Protein AF-A0A351FFC4-F1 (afdb_monomer_lite)

Foldseek 3Di:
DDDPPPPDDDDDPDDCPVVVVVVVVVVCPVVVVVVVVVVVVVVVVVVVVVVVVVVVVVVVVVVVVPDPQVVQADDDDDDPPQQPVHDDHDGRNDDDDDDDDDDDDDDDDDDDDDPQDQVVAQAHQADQPAFQQPGRGPDRKDWWWWDWLNDIDTDNDSRDGNVVVQCVQQPQDPNAGGDDPPPPNFHWHWDQDRVRNAIDIDRRDPDPPDPPPDDIDIGDPPTPICVCVRRVVVVDDDDDDPPPPPPDD

Radius of gyration: 43.84 Å; chains: 1; bounding box: 76×104×82 Å

pLDDT: mean 81.41, std 14.53, range [32.59, 97.75]

Secondary structure (DSSP, 8-state):
----------S-----HHHHHHHHHHHHHHHHHHHHHHHHHHHHHHHHHHHHHHHHHHHHHHHHHT-HHHHH-------TTTTTT------TTPPPS--------PPPPP----TT--TTSSBSPP-TTSBGGGS-BSSPPPSEEEEETTEEEEE--SSSBHHHHHHHHS-EETTEESB-SS-SS--BEEEEETTTTEEEEE-----SSS-S--PPPB--TT----HHHHTTTTSPPP-----------

Sequence (249 aa):
MGADLQLTGLASGFDWAPVVDQLIELERIPQKRLESEKQDNEEKMSDLTLLKSQLDTLNSAGKALQNDDLFKARKITYDADSLNGLSASAEAGALTGEFIVSVFSKGTRTEMSSKNRVPDGLGAGLSTSSALKDLPLQTPITKGTYTIAGKTLSIDSLDITLAEVMVSINAVVSGVAGVNPEGDGSGITFELSADNNRIIVDGGEQSSSSALTNVPILGSPTDTSNFLQSLKLLNRQTATRHANLESGS

Structure (mmCIF, N/CA/C/O backbone):
data_AF-A0A351FFC4-F1
#
_entry.id   AF-A0A351FFC4-F1
#
loop_
_atom_site.group_PDB
_atom_site.id
_atom_site.type_symbol
_atom_site.label_atom_id
_atom_site.label_alt_id
_atom_site.label_comp_id
_atom_site.label_asym_id
_atom_site.label_entity_id
_atom_site.label_seq_id
_atom_site.pdbx_PDB_ins_code
_atom_site.Cartn_x
_atom_site.Cartn_y
_atom_site.Cartn_z
_atom_site.occupancy
_atom_site.B_iso_or_equiv
_atom_site.auth_seq_id
_atom_site.auth_comp_id
_atom_site.auth_asym_id
_atom_site.auth_atom_id
_atom_site.pdbx_PDB_model_num
ATOM 1 N N . MET A 1 1 ? -32.326 56.569 17.407 1.00 44.59 1 MET A N 1
ATOM 2 C CA . MET A 1 1 ? -32.312 57.967 16.929 1.00 44.59 1 MET A CA 1
ATOM 3 C C . MET A 1 1 ? -33.737 58.491 16.982 1.00 44.59 1 MET A C 1
ATOM 5 O O . MET A 1 1 ? -34.569 57.880 16.331 1.00 44.59 1 MET A O 1
ATOM 9 N N . GLY A 1 2 ? -33.972 59.570 17.744 1.00 48.72 2 GLY A N 1
ATOM 10 C CA . GLY A 1 2 ? -35.216 60.363 17.793 1.00 48.72 2 GLY A CA 1
ATOM 11 C C . GLY A 1 2 ? -36.388 59.668 18.504 1.00 48.72 2 GLY A C 1
ATOM 12 O O . GLY A 1 2 ? -36.714 58.546 18.164 1.00 48.72 2 GLY A O 1
ATOM 13 N N . ALA A 1 3 ? -37.062 60.234 19.501 1.00 43.88 3 ALA A N 1
ATOM 14 C CA . ALA A 1 3 ? -37.290 61.644 19.767 1.00 43.88 3 ALA A CA 1
ATOM 15 C C . ALA A 1 3 ? -37.076 61.977 21.250 1.00 43.88 3 ALA A C 1
ATOM 17 O O . ALA A 1 3 ? -37.717 61.416 22.135 1.00 43.88 3 ALA A O 1
ATOM 18 N N . ASP A 1 4 ? -36.174 62.925 21.474 1.00 54.75 4 ASP A N 1
ATOM 19 C CA . ASP A 1 4 ? -36.155 63.786 22.645 1.00 54.75 4 ASP A CA 1
ATOM 20 C C . ASP A 1 4 ? -37.427 64.650 22.593 1.00 54.75 4 ASP A C 1
ATOM 22 O O . ASP A 1 4 ? -37.542 65.559 21.772 1.00 54.75 4 ASP A O 1
ATOM 26 N N . LEU A 1 5 ? -38.434 64.291 23.391 1.00 50.69 5 LEU A N 1
ATOM 27 C CA . LEU A 1 5 ? -39.626 65.108 23.631 1.00 50.69 5 LEU A CA 1
ATOM 28 C C . LEU A 1 5 ? -39.483 65.777 25.001 1.00 50.69 5 LEU A C 1
ATOM 30 O O . LEU A 1 5 ? -40.300 65.601 25.901 1.00 50.69 5 LEU A O 1
ATOM 34 N N . GLN A 1 6 ? -38.432 66.584 25.145 1.00 54.19 6 GLN A N 1
ATOM 35 C CA . GLN A 1 6 ? -38.420 67.697 26.086 1.00 54.19 6 GLN A CA 1
ATOM 36 C C . GLN A 1 6 ? -39.363 68.794 25.566 1.00 54.19 6 GLN A C 1
ATOM 38 O O . GLN A 1 6 ? -38.934 69.771 24.955 1.00 54.19 6 GLN A O 1
ATOM 43 N N . LEU A 1 7 ? -40.668 68.647 25.815 1.00 55.62 7 LEU A N 1
ATOM 44 C CA . LEU A 1 7 ? -41.593 69.780 25.811 1.00 55.62 7 LEU A CA 1
ATOM 45 C C . LEU A 1 7 ? -41.875 70.168 27.265 1.00 55.62 7 LEU A C 1
ATOM 47 O O . LEU A 1 7 ? -42.737 69.623 27.946 1.00 55.62 7 LEU A O 1
ATOM 51 N N . THR A 1 8 ? -41.049 71.092 27.730 1.00 58.09 8 THR A N 1
ATOM 52 C CA . THR A 1 8 ? -41.151 71.806 29.000 1.00 58.09 8 THR A CA 1
ATOM 53 C C . THR A 1 8 ? -42.441 72.634 29.084 1.00 58.09 8 THR A C 1
ATOM 55 O O . THR A 1 8 ? -42.792 73.328 28.129 1.00 58.09 8 THR A O 1
ATOM 58 N N . GLY A 1 9 ? -43.098 72.622 30.253 1.00 48.69 9 GLY A N 1
ATOM 59 C CA . GLY A 1 9 ? -43.894 73.761 30.716 1.00 48.69 9 GLY A CA 1
ATOM 60 C C . GLY A 1 9 ? -45.349 73.516 31.114 1.00 48.69 9 GLY A C 1
ATOM 61 O O . GLY A 1 9 ? -46.020 72.672 30.547 1.00 48.69 9 GLY A O 1
ATOM 62 N N . LEU A 1 10 ? -45.979 74.256 32.024 1.00 49.94 10 LEU A N 1
ATOM 63 C CA . LEU A 1 10 ? -45.590 75.341 32.930 1.00 49.94 10 LEU A CA 1
ATOM 64 C C . LEU A 1 10 ? -46.868 75.597 33.767 1.00 49.94 10 LEU A C 1
ATOM 66 O O . LEU A 1 10 ? -47.760 76.278 33.275 1.00 49.94 10 LEU A O 1
ATOM 70 N N . ALA A 1 11 ? -47.014 75.026 34.972 1.00 47.81 11 ALA A N 1
ATOM 71 C CA . ALA A 1 11 ? -48.008 75.498 35.966 1.00 47.81 11 ALA A CA 1
ATOM 72 C C . ALA A 1 11 ? -47.895 74.855 37.361 1.00 47.81 11 ALA A C 1
ATOM 74 O O . ALA A 1 11 ? -48.388 75.428 38.326 1.00 47.81 11 ALA A O 1
ATOM 75 N N . SER A 1 12 ? -47.274 73.685 37.513 1.00 49.38 12 SER A N 1
ATOM 76 C CA . SER A 1 12 ? -47.189 73.011 38.814 1.00 49.38 12 SER A CA 1
ATOM 77 C C . SER A 1 12 ? -45.842 72.313 38.928 1.00 49.38 12 SER A C 1
ATOM 79 O O . SER A 1 12 ? -45.471 71.580 38.015 1.00 49.38 12 SER A O 1
ATOM 81 N N . GLY A 1 13 ? -45.091 72.569 40.001 1.00 56.84 13 GLY A N 1
ATOM 82 C CA . GLY A 1 13 ? -43.775 71.978 40.287 1.00 56.84 13 GLY A CA 1
ATOM 83 C C . GLY A 1 13 ? -43.849 70.495 40.654 1.00 56.84 13 GLY A C 1
ATOM 84 O O . GLY A 1 13 ? -43.317 70.088 41.681 1.00 56.84 13 GLY A O 1
ATOM 85 N N . PHE A 1 14 ? -44.562 69.710 39.851 1.00 62.41 14 PHE A N 1
ATOM 86 C CA . PHE A 1 14 ? -44.756 68.286 40.042 1.00 62.41 14 PHE A CA 1
ATOM 87 C C . PHE A 1 14 ? -43.863 67.535 39.055 1.00 62.41 14 PHE A C 1
ATOM 89 O O . PHE A 1 14 ? -44.041 67.627 37.840 1.00 62.41 14 PHE A O 1
ATOM 96 N N . ASP A 1 15 ? -42.869 66.840 39.597 1.00 70.25 15 ASP A N 1
ATOM 97 C CA . ASP A 1 15 ? -41.974 65.973 38.845 1.00 70.25 15 ASP A CA 1
ATOM 98 C C . ASP A 1 15 ? -42.738 64.705 38.434 1.00 70.25 15 ASP A C 1
ATOM 100 O O . ASP A 1 15 ? -43.130 63.899 39.279 1.00 70.25 15 ASP A O 1
ATOM 104 N N . TRP A 1 16 ? -43.020 64.562 37.138 1.00 71.12 16 TRP A N 1
ATOM 105 C CA . TRP A 1 16 ? -43.768 63.425 36.592 1.00 71.12 16 TRP A CA 1
ATOM 106 C C . TRP A 1 16 ? -42.876 62.224 36.270 1.00 71.12 16 TRP A C 1
ATOM 108 O O . TRP A 1 16 ? -43.414 61.133 36.078 1.00 71.12 16 TRP A O 1
ATOM 118 N N . ALA A 1 17 ? -41.546 62.385 36.238 1.00 74.94 17 ALA A N 1
ATOM 119 C CA . ALA A 1 17 ? -40.633 61.273 35.968 1.00 74.94 17 ALA A CA 1
ATOM 120 C C . ALA A 1 17 ? -40.806 60.120 36.982 1.00 74.94 17 ALA A C 1
ATOM 122 O O . ALA A 1 17 ? -41.032 58.996 36.537 1.00 74.94 17 ALA A O 1
ATOM 123 N N . PRO A 1 18 ? -40.895 60.369 38.307 1.00 77.88 18 PRO A N 1
ATOM 124 C CA . PRO A 1 18 ? -41.167 59.321 39.292 1.00 77.88 18 PRO A CA 1
ATOM 125 C C . PRO A 1 18 ? -42.498 58.585 39.083 1.00 77.88 18 PRO A C 1
ATOM 127 O O . PRO A 1 18 ? -42.601 57.398 39.378 1.00 77.88 18 PRO A O 1
ATOM 130 N N . VAL A 1 19 ? -43.535 59.271 38.590 1.00 75.69 19 VAL A N 1
ATOM 131 C CA . VAL A 1 19 ? -44.863 58.670 38.363 1.00 75.69 19 VAL A CA 1
ATOM 132 C C . VAL A 1 19 ? -44.869 57.815 37.096 1.00 75.69 19 VAL A C 1
ATOM 134 O O . VAL A 1 19 ? -45.453 56.732 37.080 1.00 75.69 19 VAL A O 1
ATOM 137 N N . VAL A 1 20 ? -44.198 58.279 36.040 1.00 80.56 20 VAL A N 1
ATOM 138 C CA . VAL A 1 20 ? -44.018 57.510 34.803 1.00 80.56 20 VAL A CA 1
ATOM 139 C C . VAL A 1 20 ? -43.157 56.275 35.065 1.00 80.56 20 VAL A C 1
ATOM 141 O O . VAL A 1 20 ? -43.521 55.187 34.624 1.00 80.56 20 VAL A O 1
ATOM 144 N N . ASP A 1 21 ? -42.090 56.405 35.853 1.00 81.19 21 ASP A N 1
ATOM 145 C CA . ASP A 1 21 ? -41.246 55.278 36.252 1.00 81.19 21 ASP A CA 1
ATOM 146 C C . ASP A 1 21 ? -42.041 54.230 37.047 1.00 81.19 21 ASP A C 1
ATOM 148 O O . ASP A 1 21 ? -41.937 53.035 36.766 1.00 81.19 21 ASP A O 1
ATOM 152 N N . GLN A 1 22 ? -42.912 54.658 37.969 1.00 79.12 22 GLN A N 1
ATOM 153 C CA . GLN A 1 22 ? -43.807 53.759 38.710 1.00 79.12 22 GLN A CA 1
ATOM 154 C C . GLN A 1 22 ? -44.821 53.036 37.804 1.00 79.12 22 GLN A C 1
ATOM 156 O O . GLN A 1 22 ? -45.108 51.859 38.025 1.00 79.12 22 GLN A O 1
ATOM 161 N N . LEU A 1 23 ? -45.357 53.704 36.776 1.00 80.88 23 LEU A N 1
ATOM 162 C CA . LEU A 1 23 ? -46.275 53.097 35.801 1.00 80.88 23 LEU A CA 1
ATOM 163 C C . LEU A 1 23 ? -45.565 52.091 34.888 1.00 80.88 23 LEU A C 1
ATOM 165 O O . LEU A 1 23 ? -46.081 50.994 34.677 1.00 80.88 23 LEU A O 1
ATOM 169 N N . ILE A 1 24 ? -44.368 52.430 34.400 1.00 81.19 24 ILE A N 1
ATOM 170 C CA . ILE A 1 24 ? -43.523 51.513 33.621 1.00 81.19 24 ILE A CA 1
ATOM 171 C C . ILE A 1 24 ? -43.140 50.301 34.478 1.00 81.19 24 ILE A C 1
ATOM 173 O O . ILE A 1 24 ? -43.136 49.170 33.994 1.00 81.19 24 ILE A O 1
ATOM 177 N N . GLU A 1 25 ? -42.841 50.501 35.761 1.00 82.12 25 GLU A N 1
ATOM 178 C CA . GLU A 1 25 ? -42.541 49.404 36.676 1.00 82.12 25 GLU A CA 1
ATOM 179 C C . GLU A 1 25 ? -43.757 48.500 36.930 1.00 82.12 25 GLU A C 1
ATOM 181 O O . GLU A 1 25 ? -43.611 47.275 36.945 1.00 82.12 25 GLU A O 1
ATOM 186 N N . LEU A 1 26 ? -44.960 49.072 37.042 1.00 81.69 26 LEU A N 1
ATOM 187 C CA . LEU A 1 26 ? -46.209 48.316 37.156 1.00 81.69 26 LEU A CA 1
ATOM 188 C C . LEU A 1 26 ? -46.492 47.491 35.888 1.00 81.69 26 LEU A C 1
ATOM 190 O O . LEU A 1 26 ? -46.859 46.319 35.978 1.00 81.69 26 LEU A O 1
ATOM 194 N N . GLU A 1 27 ? -46.266 48.068 34.706 1.00 82.38 27 GLU A N 1
ATOM 195 C CA . GLU A 1 27 ? -46.416 47.381 33.416 1.00 82.38 27 GLU A CA 1
ATOM 196 C C . GLU A 1 27 ? -45.370 46.266 33.219 1.00 82.38 27 GLU A C 1
ATOM 198 O O . GLU A 1 27 ? -45.629 45.272 32.537 1.00 82.38 27 GLU A O 1
ATOM 203 N N . ARG A 1 28 ? -44.208 46.364 33.881 1.00 88.19 28 ARG A N 1
ATOM 204 C CA . ARG A 1 28 ? -43.161 45.326 33.882 1.00 88.19 28 ARG A CA 1
ATOM 205 C C . ARG A 1 28 ? -43.427 44.155 34.827 1.00 88.19 28 ARG A C 1
ATOM 207 O O . ARG A 1 28 ? -42.748 43.139 34.705 1.00 88.19 28 ARG A O 1
ATOM 214 N N . ILE A 1 29 ? -44.398 44.226 35.740 1.00 88.44 29 ILE A N 1
ATOM 215 C CA . ILE A 1 29 ? -44.765 43.100 36.625 1.00 88.44 29 ILE A CA 1
ATOM 216 C C . ILE A 1 29 ? -45.034 41.793 35.855 1.00 88.44 29 ILE A C 1
ATOM 218 O O . ILE A 1 29 ? -44.444 40.772 36.216 1.00 88.44 29 ILE A O 1
ATOM 222 N N . PRO A 1 30 ? -45.877 41.761 34.801 1.00 88.31 30 PRO A N 1
ATOM 223 C CA . PRO A 1 30 ? -46.084 40.543 34.020 1.00 88.31 30 PRO A CA 1
ATOM 224 C C . PRO A 1 30 ? -44.805 40.046 33.338 1.00 88.31 30 PRO A C 1
ATOM 226 O O . PRO A 1 30 ? -44.614 38.836 33.258 1.00 88.31 30 PRO A O 1
ATOM 229 N N . GLN A 1 31 ? -43.917 40.945 32.897 1.00 89.50 31 GLN A N 1
ATOM 230 C CA . GLN A 1 31 ? -42.623 40.567 32.318 1.00 89.50 31 GLN A CA 1
ATOM 231 C C . GLN A 1 31 ? -41.723 39.907 33.368 1.00 89.50 31 GLN A C 1
ATOM 233 O O . GLN A 1 31 ? -41.266 38.792 33.143 1.00 89.50 31 GLN A O 1
ATOM 238 N N . LYS A 1 32 ? -41.570 40.521 34.550 1.00 90.06 32 LYS A N 1
ATOM 239 C CA . LYS A 1 32 ? -40.822 39.942 35.682 1.00 90.06 32 LYS A CA 1
ATOM 240 C C . LYS A 1 32 ? -41.395 38.579 36.104 1.00 90.06 32 LYS A C 1
ATOM 242 O O . LYS A 1 32 ? -40.641 37.662 36.414 1.00 90.06 32 LYS A O 1
ATOM 247 N N . ARG A 1 33 ? -42.726 38.413 36.079 1.00 93.12 33 ARG A N 1
ATOM 248 C CA . ARG A 1 33 ? -43.379 37.122 36.364 1.00 93.12 33 ARG A CA 1
ATOM 249 C C . ARG A 1 33 ? -43.027 36.060 35.323 1.00 93.12 33 ARG A C 1
ATOM 251 O O . ARG A 1 33 ? -42.685 34.949 35.704 1.00 93.12 33 ARG A O 1
ATOM 258 N N . LEU A 1 34 ? -43.084 36.398 34.034 1.00 94.44 34 LEU A N 1
ATOM 259 C CA . LEU A 1 34 ? -42.701 35.482 32.955 1.00 94.44 34 LEU A CA 1
ATOM 260 C C . LEU A 1 34 ? -41.204 35.138 32.989 1.00 94.44 34 LEU A C 1
ATOM 262 O O . LEU A 1 34 ? -40.847 34.002 32.701 1.00 94.44 34 LEU A O 1
ATOM 266 N N . GLU A 1 35 ? -40.334 36.081 33.362 1.00 92.81 35 GLU A N 1
ATOM 267 C CA . GLU A 1 35 ? -38.900 35.826 33.570 1.00 92.81 35 GLU A CA 1
ATOM 268 C C . GLU A 1 35 ? -38.661 34.845 34.725 1.00 92.81 35 GLU A C 1
ATOM 270 O O . GLU A 1 35 ? -37.895 33.897 34.561 1.00 92.81 35 GLU A O 1
ATOM 275 N N . SER A 1 36 ? -39.372 35.006 35.847 1.00 93.62 36 SER A N 1
ATOM 276 C CA . SER A 1 36 ? -39.325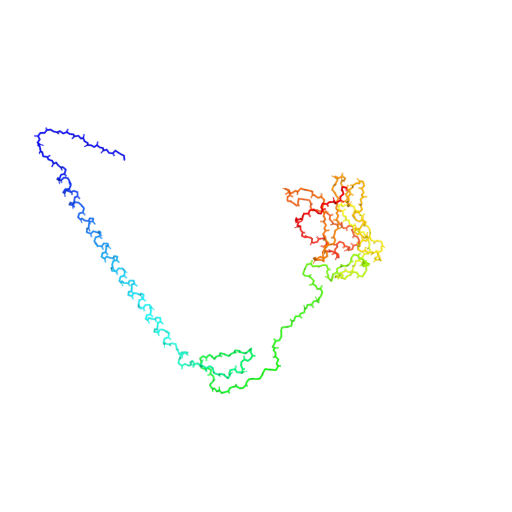 34.055 36.966 1.00 93.62 36 SER A CA 1
ATOM 277 C C . SER A 1 36 ? -39.864 32.678 36.569 1.00 93.62 36 SER A C 1
ATOM 279 O O . SER A 1 36 ? -39.218 31.672 36.833 1.00 93.62 36 SER A O 1
ATOM 281 N N . GLU A 1 37 ? -41.012 32.611 35.882 1.00 94.56 37 GLU A N 1
ATOM 282 C CA . GLU A 1 37 ? -41.578 31.342 35.397 1.00 94.56 37 GLU A CA 1
ATOM 283 C C . GLU A 1 37 ? -40.640 30.653 34.394 1.00 94.56 37 GLU A C 1
ATOM 285 O O . GLU A 1 37 ? -40.532 29.426 34.375 1.00 94.56 37 GLU A O 1
ATOM 290 N N . LYS A 1 38 ? -39.943 31.427 33.554 1.00 95.06 38 LYS A N 1
ATOM 291 C CA . LYS A 1 38 ? -38.922 30.907 32.644 1.00 95.06 38 LYS A CA 1
ATOM 292 C C . LYS A 1 38 ? -37.756 30.307 33.425 1.00 95.06 38 LYS A C 1
ATOM 294 O O . LYS A 1 38 ? -37.387 29.175 33.125 1.00 95.06 38 LYS A O 1
ATOM 299 N N . GLN A 1 39 ? -37.220 31.021 34.414 1.00 95.94 39 GLN A N 1
ATOM 300 C CA . GLN A 1 39 ? -36.128 30.522 35.249 1.00 95.94 39 GLN A CA 1
ATOM 301 C C . GLN A 1 39 ? -36.526 29.221 35.965 1.00 95.94 39 GLN A C 1
ATOM 303 O O . GLN A 1 39 ? -35.815 28.225 35.853 1.00 95.94 39 GLN A O 1
ATOM 308 N N . ASP A 1 40 ? -37.704 29.179 36.594 1.00 96.31 40 ASP A N 1
ATOM 309 C CA . ASP A 1 40 ? -38.210 27.978 37.270 1.00 96.31 40 ASP A CA 1
ATOM 310 C C . ASP A 1 40 ? -38.344 26.785 36.306 1.00 96.31 40 ASP A C 1
ATOM 312 O O . ASP A 1 40 ? -38.110 25.630 36.670 1.00 96.31 40 ASP A O 1
ATOM 316 N N . ASN A 1 41 ? -38.761 27.040 35.062 1.00 95.81 41 ASN A N 1
ATOM 317 C CA . ASN A 1 41 ? -38.876 26.003 34.039 1.00 95.81 41 ASN A CA 1
ATOM 318 C C . ASN A 1 41 ? -37.508 25.546 33.510 1.00 95.81 41 ASN A C 1
ATOM 320 O O . ASN A 1 41 ? -37.351 24.359 33.221 1.00 95.81 41 ASN A O 1
ATOM 324 N N . GLU A 1 42 ? -36.527 26.442 33.394 1.00 95.69 42 GLU A N 1
ATOM 325 C CA . GLU A 1 42 ? -35.145 26.102 33.031 1.00 95.69 42 GLU A CA 1
ATOM 326 C C . GLU A 1 42 ? -34.481 25.244 34.119 1.00 95.69 42 GLU A C 1
ATOM 328 O O . GLU A 1 42 ? -33.860 24.229 33.798 1.00 95.69 42 GLU A O 1
ATOM 333 N N . GLU A 1 43 ? -34.694 25.568 35.397 1.00 96.31 43 GLU A N 1
ATOM 334 C CA . GLU A 1 43 ? -34.233 24.760 36.534 1.00 96.31 43 GLU A CA 1
ATOM 335 C C . GLU A 1 43 ? -34.866 23.360 36.514 1.00 96.31 43 GLU A C 1
ATOM 337 O O . GLU A 1 43 ? -34.154 22.353 36.511 1.00 96.31 43 GLU A O 1
ATOM 342 N N . LYS A 1 44 ? -36.196 23.269 36.356 1.00 96.25 44 LYS A N 1
ATOM 343 C CA . LYS A 1 44 ? -36.895 21.977 36.204 1.00 96.25 44 LYS A CA 1
ATOM 344 C C . LYS A 1 44 ? -36.385 21.175 35.009 1.00 96.25 44 LYS A C 1
ATOM 346 O O . LYS A 1 44 ? -36.264 19.954 35.090 1.00 96.25 44 LYS A O 1
ATOM 351 N N . MET A 1 45 ? -36.109 21.833 33.884 1.00 96.62 45 MET A N 1
ATOM 352 C CA . MET A 1 45 ? -35.578 21.173 32.692 1.00 96.62 45 MET A CA 1
ATOM 353 C C . MET A 1 45 ? -34.177 20.612 32.943 1.00 96.62 45 MET A C 1
ATOM 355 O O . MET A 1 45 ? -33.887 19.490 32.518 1.00 96.62 45 MET A O 1
ATOM 359 N N . SER A 1 46 ? -33.329 21.358 33.652 1.00 96.38 46 SER A N 1
ATOM 360 C CA . SER A 1 46 ? -32.000 20.908 34.070 1.00 96.38 46 SER A CA 1
ATOM 361 C C . SER A 1 46 ? -32.092 19.671 34.969 1.00 96.38 46 SER A C 1
ATOM 363 O O . SER A 1 46 ? -31.470 18.647 34.672 1.00 96.38 46 SER A O 1
ATOM 365 N N . ASP A 1 47 ? -32.945 19.709 35.994 1.00 97.19 47 ASP A N 1
ATOM 366 C CA . ASP A 1 47 ? -33.144 18.591 36.922 1.00 97.19 47 ASP A CA 1
ATOM 367 C C . ASP A 1 47 ? -33.681 17.338 36.216 1.00 97.19 47 ASP A C 1
ATOM 369 O O . ASP A 1 47 ? -33.186 16.227 36.427 1.00 97.19 47 ASP A O 1
ATOM 373 N N . LEU A 1 48 ? -34.655 17.501 35.314 1.00 97.69 48 LEU A N 1
ATOM 374 C CA . LEU A 1 48 ? -35.188 16.397 34.510 1.00 97.69 48 LEU A CA 1
ATOM 375 C C . LEU A 1 48 ? -34.145 15.828 33.542 1.00 97.69 48 LEU A C 1
ATOM 377 O O . LEU A 1 48 ? -34.118 14.618 33.309 1.00 97.69 48 LEU A O 1
ATOM 381 N N . THR A 1 49 ? -33.268 16.671 32.995 1.00 97.00 49 THR A N 1
ATOM 382 C CA . THR A 1 49 ? -32.169 16.230 32.125 1.00 97.00 49 THR A CA 1
ATOM 383 C C . THR A 1 49 ? -31.146 15.413 32.912 1.00 97.00 49 THR A C 1
ATOM 385 O O . THR A 1 49 ? -30.714 14.355 32.445 1.00 97.00 49 THR A O 1
ATOM 388 N N . LEU A 1 50 ? -30.808 15.846 34.129 1.00 97.75 50 LEU A N 1
ATOM 389 C CA . LEU A 1 50 ? -29.938 15.095 35.031 1.00 97.75 50 LEU A CA 1
ATOM 390 C C . LEU A 1 50 ? -30.556 13.740 35.398 1.00 97.75 50 LEU A C 1
ATOM 392 O O . LEU A 1 50 ? -29.894 12.708 35.268 1.00 97.75 50 LEU A O 1
ATOM 396 N N . LEU A 1 51 ? -31.836 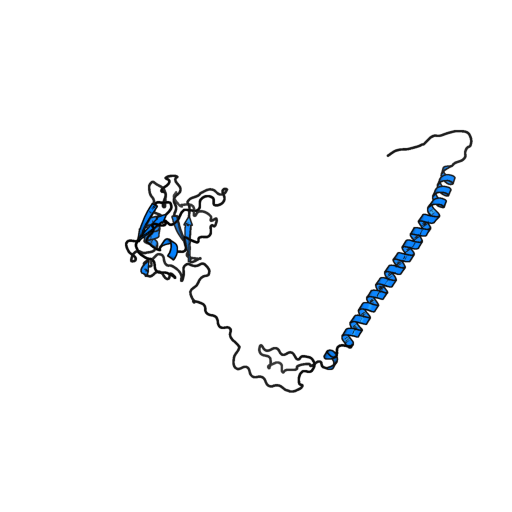13.725 35.782 1.00 97.75 51 LEU A N 1
ATOM 397 C CA . LEU A 1 51 ? -32.561 12.494 36.098 1.00 97.75 51 LEU A CA 1
ATOM 398 C C . LEU A 1 51 ? -32.586 11.534 34.904 1.00 97.75 51 LEU A C 1
ATOM 400 O O . LEU A 1 51 ? -32.329 10.340 35.061 1.00 97.75 51 LEU A O 1
ATOM 404 N N . LYS A 1 52 ? -32.852 12.050 33.699 1.00 97.62 52 LYS A N 1
ATOM 405 C CA . LYS A 1 52 ? -32.823 11.261 32.466 1.00 97.62 52 LYS A CA 1
ATOM 406 C C . LYS A 1 52 ? -31.451 10.623 32.249 1.00 97.62 52 LYS A C 1
ATOM 408 O O . LYS A 1 52 ? -31.384 9.425 32.000 1.00 97.62 52 LYS A O 1
ATOM 413 N N . SER A 1 53 ? -30.370 11.389 32.391 1.00 97.56 53 SER A N 1
ATOM 414 C CA . SER A 1 53 ? -29.005 10.871 32.236 1.00 97.56 53 SER A CA 1
ATOM 415 C C . SER A 1 53 ? -28.677 9.772 33.253 1.00 97.56 53 SER A C 1
ATOM 417 O O . SER A 1 53 ? -28.110 8.736 32.892 1.00 97.56 53 SER A O 1
ATOM 419 N N . GLN A 1 54 ? -29.083 9.948 34.513 1.00 97.75 54 GLN A N 1
ATOM 420 C CA . GLN A 1 54 ? -28.904 8.932 35.550 1.00 97.75 54 GLN A CA 1
ATOM 421 C C . GLN A 1 54 ? -29.712 7.663 35.249 1.00 97.75 54 GLN A C 1
ATOM 423 O O . GLN A 1 54 ? -29.191 6.555 35.389 1.00 97.75 54 GLN A O 1
ATOM 428 N N . LEU A 1 55 ? -30.953 7.803 34.778 1.00 97.75 55 LEU A N 1
ATOM 429 C CA . LEU A 1 55 ? -31.797 6.668 34.412 1.00 97.75 55 LEU A CA 1
ATOM 430 C C . LEU A 1 55 ? -31.267 5.931 33.176 1.00 97.75 55 LEU A C 1
ATOM 432 O O . LEU A 1 55 ? -31.261 4.702 33.155 1.00 97.75 55 LEU A O 1
ATOM 436 N N . ASP A 1 56 ? -30.773 6.660 32.175 1.00 97.69 56 ASP A N 1
ATOM 437 C CA . ASP A 1 56 ? -30.148 6.085 30.982 1.00 97.69 56 ASP A CA 1
ATOM 438 C C . ASP A 1 56 ? -28.862 5.319 31.356 1.00 97.69 56 ASP A C 1
ATOM 440 O O . ASP A 1 56 ? -28.615 4.221 30.843 1.00 97.69 56 ASP A O 1
ATOM 444 N N . THR A 1 57 ? -28.094 5.827 32.328 1.00 97.69 57 THR A N 1
ATOM 445 C CA . THR A 1 57 ? -26.923 5.139 32.900 1.00 97.69 57 THR A CA 1
ATOM 446 C C . THR A 1 57 ? -27.331 3.858 33.630 1.00 97.69 57 THR A C 1
ATOM 448 O O . THR A 1 57 ? -26.766 2.794 33.372 1.00 97.69 57 THR A O 1
ATOM 451 N N . LEU A 1 58 ? -28.346 3.926 34.497 1.00 97.06 58 LEU A N 1
ATOM 452 C CA . LEU A 1 58 ? -28.856 2.769 35.233 1.00 97.06 58 LEU A CA 1
ATOM 453 C C . LEU A 1 58 ? -29.412 1.696 34.291 1.00 97.06 58 LEU A C 1
ATOM 455 O O . LEU A 1 58 ? -29.120 0.515 34.457 1.00 97.06 58 LEU A O 1
ATOM 459 N N . ASN A 1 59 ? -30.178 2.097 33.278 1.00 96.44 59 ASN A N 1
ATOM 460 C CA . ASN A 1 59 ? -30.718 1.196 32.263 1.00 96.44 59 ASN A CA 1
ATOM 461 C C . ASN A 1 59 ? -29.596 0.515 31.467 1.00 96.44 59 ASN A C 1
ATOM 463 O O . ASN A 1 59 ? -29.651 -0.687 31.216 1.00 96.44 59 ASN A O 1
ATOM 467 N N . SER A 1 60 ? -28.553 1.265 31.105 1.00 96.12 60 SER A N 1
ATOM 468 C CA . SER A 1 60 ? -27.386 0.719 30.404 1.00 96.12 60 SER A CA 1
ATOM 469 C C . SER A 1 60 ? -26.634 -0.295 31.267 1.00 96.12 60 SER A C 1
ATOM 471 O O . SER A 1 60 ? -26.315 -1.384 30.790 1.00 96.12 60 SER A O 1
ATOM 473 N N . ALA A 1 61 ? -26.425 0.010 32.552 1.00 96.06 61 ALA A N 1
ATOM 474 C CA . ALA A 1 61 ? -25.844 -0.929 33.508 1.00 96.06 61 ALA A CA 1
ATOM 475 C C . ALA A 1 61 ? -26.724 -2.181 33.675 1.00 96.06 61 ALA A C 1
ATOM 477 O O . ALA A 1 61 ? -26.224 -3.300 33.611 1.00 96.06 61 ALA A O 1
ATOM 478 N N . GLY A 1 62 ? -28.044 -2.011 33.7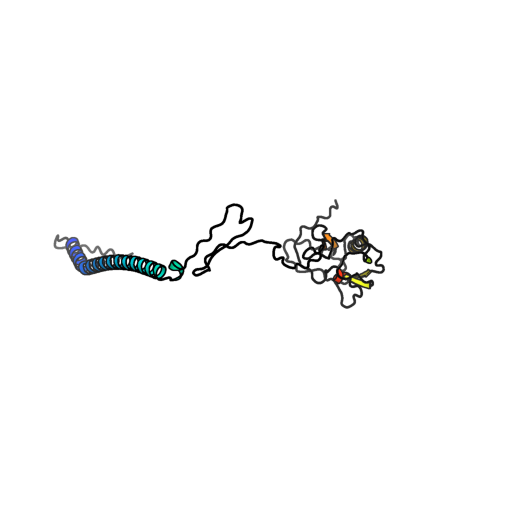99 1.00 95.69 62 GLY A N 1
ATOM 479 C CA . GLY A 1 62 ? -28.999 -3.116 33.888 1.00 95.69 62 GLY A CA 1
ATOM 480 C C . GLY A 1 62 ? -28.938 -4.047 32.677 1.00 95.69 62 GLY A C 1
ATOM 481 O O . GLY A 1 62 ? -28.844 -5.260 32.843 1.00 95.69 62 GLY A O 1
ATOM 482 N N . LYS A 1 63 ? -28.903 -3.494 31.459 1.00 94.06 63 LYS A N 1
ATOM 483 C CA . LYS A 1 63 ? -28.744 -4.277 30.222 1.00 94.06 63 LYS A CA 1
ATOM 484 C C . LYS A 1 63 ? -27.408 -5.015 30.161 1.00 94.06 63 LYS A C 1
ATOM 486 O O . LYS A 1 63 ? -27.374 -6.155 29.712 1.00 94.06 63 LYS A O 1
ATOM 491 N N . ALA A 1 64 ? -26.323 -4.394 30.625 1.00 93.12 64 ALA A N 1
ATOM 492 C CA . ALA A 1 64 ? -25.017 -5.045 30.682 1.00 93.12 64 ALA A CA 1
ATOM 493 C C . ALA A 1 64 ? -25.017 -6.249 31.642 1.00 93.12 64 ALA A C 1
ATOM 495 O O . ALA A 1 64 ? -24.466 -7.293 31.301 1.00 93.12 64 ALA A O 1
ATOM 496 N N . LEU A 1 65 ? -25.679 -6.139 32.802 1.00 93.06 65 LEU A N 1
ATOM 497 C CA . LEU A 1 65 ? -25.824 -7.246 33.759 1.00 93.06 65 LEU A CA 1
ATOM 498 C C . LEU A 1 65 ? -26.775 -8.353 33.278 1.00 93.06 65 LEU A C 1
ATOM 500 O O . LEU A 1 65 ? -26.641 -9.495 33.705 1.00 93.06 65 LEU A O 1
ATOM 504 N N . GLN A 1 66 ? -27.738 -8.031 32.413 1.00 93.31 66 GLN A N 1
ATOM 505 C CA . GLN A 1 66 ? -28.653 -9.012 31.817 1.00 93.31 66 GLN A CA 1
ATOM 506 C C . GLN A 1 66 ? -28.003 -9.859 30.713 1.00 93.31 66 GLN A C 1
ATOM 508 O O . GLN A 1 66 ? -28.631 -10.800 30.231 1.00 93.31 66 GLN A O 1
ATOM 513 N N . ASN A 1 67 ? -26.774 -9.542 30.295 1.00 91.00 67 ASN A N 1
ATOM 514 C CA . ASN A 1 67 ? -26.085 -10.309 29.268 1.00 91.00 67 ASN A CA 1
ATOM 515 C C . ASN A 1 67 ? -25.649 -11.685 29.810 1.00 91.00 67 ASN A C 1
ATOM 517 O O . ASN A 1 67 ? -24.772 -11.770 30.667 1.00 91.00 67 ASN A O 1
ATOM 521 N N . ASP A 1 68 ? -26.231 -12.761 29.276 1.00 90.81 68 ASP A N 1
ATOM 522 C CA . ASP A 1 68 ? -25.917 -14.152 29.638 1.00 90.81 68 ASP A CA 1
ATOM 523 C C . ASP A 1 68 ? -24.438 -14.513 29.393 1.00 90.81 68 ASP A C 1
ATOM 525 O O . ASP A 1 68 ? -23.842 -15.289 30.149 1.00 90.81 68 ASP A O 1
ATOM 529 N N . ASP A 1 69 ? -23.802 -13.870 28.407 1.00 92.00 69 ASP A N 1
ATOM 530 C CA . ASP A 1 69 ? -22.383 -14.058 28.104 1.00 92.00 69 ASP A CA 1
ATOM 531 C C . ASP A 1 69 ? -21.482 -13.673 29.281 1.00 92.00 69 ASP A C 1
ATOM 533 O O . ASP A 1 69 ? -20.412 -14.258 29.453 1.00 92.00 69 ASP A O 1
ATOM 537 N N . LEU A 1 70 ? -21.926 -12.743 30.139 1.00 89.75 70 LEU A N 1
ATOM 538 C CA . LEU A 1 70 ? -21.201 -12.348 31.347 1.00 89.75 70 LEU A CA 1
ATOM 539 C C . LEU A 1 70 ? -21.000 -13.539 32.292 1.00 89.75 70 LEU A C 1
ATOM 541 O O . LEU A 1 70 ? -19.922 -13.713 32.858 1.00 89.75 70 LEU A O 1
ATOM 545 N N . PHE A 1 71 ? -22.022 -14.384 32.438 1.00 89.69 71 PHE A N 1
ATOM 546 C CA . PHE A 1 71 ? -22.005 -15.537 33.344 1.00 89.69 71 PHE A CA 1
ATOM 547 C C . PHE A 1 71 ? -21.361 -16.773 32.714 1.00 89.69 71 PHE A C 1
ATOM 549 O O . PHE A 1 71 ? -20.929 -17.691 33.413 1.00 89.69 71 PHE A O 1
ATOM 556 N N . LYS A 1 72 ? -21.265 -16.791 31.384 1.00 91.25 72 LYS A N 1
ATOM 557 C CA . LYS A 1 72 ? -20.599 -17.844 30.613 1.00 91.25 72 LYS A CA 1
ATOM 558 C C . LYS A 1 72 ? -19.192 -17.457 30.167 1.00 91.25 72 LYS A C 1
ATOM 560 O O . LYS A 1 72 ? -18.544 -18.258 29.491 1.00 91.25 72 LYS A O 1
ATOM 565 N N . ALA A 1 73 ? -18.714 -16.277 30.561 1.00 90.56 73 ALA A N 1
ATOM 566 C CA . ALA A 1 73 ? -17.402 -15.766 30.210 1.00 90.56 73 ALA A CA 1
ATOM 567 C C . ALA A 1 73 ? -16.293 -16.760 30.587 1.00 90.56 73 ALA A C 1
ATOM 569 O O . ALA A 1 73 ? -16.368 -17.500 31.578 1.00 90.56 73 ALA A O 1
ATOM 570 N N . ARG A 1 74 ? -15.250 -16.791 29.758 1.00 91.56 74 ARG A N 1
ATOM 571 C CA . ARG A 1 74 ? -14.105 -17.686 29.908 1.00 91.56 74 ARG A CA 1
ATOM 572 C C . ARG A 1 74 ? -12.826 -16.872 29.900 1.00 91.56 74 ARG A C 1
ATOM 574 O O . ARG A 1 74 ? -12.656 -15.963 29.095 1.00 91.56 74 ARG A O 1
ATOM 581 N N . LYS A 1 75 ? -11.918 -17.218 30.809 1.00 89.81 75 LYS A N 1
ATOM 582 C CA . LYS A 1 75 ? -10.572 -16.656 30.858 1.00 89.81 75 LYS A CA 1
ATOM 583 C C . LYS A 1 75 ? -9.591 -17.732 30.430 1.00 89.81 75 LYS A C 1
ATOM 585 O O . LYS A 1 75 ? -9.642 -18.845 30.944 1.00 89.81 75 LYS A O 1
ATOM 590 N N . ILE A 1 76 ? -8.703 -17.378 29.511 1.00 89.50 76 ILE A N 1
ATOM 591 C CA . ILE A 1 76 ? -7.595 -18.238 29.108 1.00 89.50 76 ILE A CA 1
ATOM 592 C C . ILE A 1 76 ? -6.385 -17.888 29.969 1.00 89.50 76 ILE A C 1
ATOM 594 O O . ILE A 1 76 ? -6.084 -16.714 30.195 1.00 89.50 76 ILE A O 1
ATOM 598 N N . THR A 1 77 ? -5.699 -18.918 30.444 1.00 87.75 77 THR A N 1
ATOM 599 C CA . THR A 1 77 ? -4.392 -18.827 31.091 1.00 87.75 77 THR A CA 1
ATOM 600 C C . THR A 1 77 ? -3.402 -19.670 30.306 1.00 87.75 77 THR A C 1
ATOM 602 O O . THR A 1 77 ? -3.772 -20.694 29.737 1.00 87.75 77 THR A O 1
ATOM 605 N N . TYR A 1 78 ? -2.156 -19.225 30.260 1.00 85.81 78 TYR A N 1
ATOM 606 C CA . TYR A 1 78 ? -1.067 -19.871 29.541 1.00 85.81 78 TYR A CA 1
ATOM 607 C C . TYR A 1 78 ? 0.237 -19.593 30.287 1.00 85.81 78 TYR A C 1
ATOM 609 O O . TYR A 1 78 ? 0.347 -18.577 30.979 1.00 85.81 78 TYR A O 1
ATOM 617 N N . ASP A 1 79 ? 1.227 -20.467 30.128 1.00 82.44 79 ASP A N 1
ATOM 618 C CA . ASP A 1 79 ? 2.564 -20.216 30.660 1.00 82.44 79 ASP A CA 1
ATOM 619 C C . ASP A 1 79 ? 3.272 -19.134 29.840 1.00 82.44 79 ASP A C 1
ATOM 621 O O . ASP A 1 79 ? 3.070 -19.029 28.627 1.00 82.44 79 ASP A O 1
ATOM 625 N N . ALA A 1 80 ? 4.115 -18.333 30.496 1.00 68.25 80 ALA A N 1
ATOM 626 C CA . ALA A 1 80 ? 4.767 -17.167 29.893 1.00 68.25 80 ALA A CA 1
ATOM 627 C C . ALA A 1 80 ? 5.541 -17.496 28.600 1.00 68.25 80 ALA A C 1
ATOM 629 O O . ALA A 1 80 ? 5.562 -16.683 27.677 1.00 68.25 80 ALA A O 1
ATOM 630 N N . ASP A 1 81 ? 6.089 -18.709 28.499 1.00 70.12 81 ASP A N 1
ATOM 631 C CA . ASP A 1 81 ? 6.869 -19.169 27.345 1.00 70.12 81 ASP A CA 1
ATOM 632 C C . ASP A 1 81 ? 6.016 -19.820 26.233 1.00 70.12 81 ASP A C 1
ATOM 634 O O . ASP A 1 81 ? 6.519 -20.109 25.147 1.00 70.12 81 ASP A O 1
ATOM 638 N N . SER A 1 82 ? 4.715 -20.040 26.467 1.00 67.75 82 SER A N 1
ATOM 639 C CA . SER A 1 82 ? 3.845 -20.822 25.569 1.00 67.75 82 SER A CA 1
ATOM 640 C C . SER A 1 82 ? 3.263 -20.029 24.393 1.00 67.75 82 SER A C 1
ATOM 642 O O . SER A 1 82 ? 2.860 -20.620 23.392 1.00 67.75 82 SER A O 1
ATOM 644 N N . LEU A 1 83 ? 3.216 -18.694 24.469 1.00 66.94 83 LEU A N 1
ATOM 645 C CA . LEU A 1 83 ? 2.568 -17.844 23.458 1.00 66.94 83 LEU A CA 1
ATOM 646 C C . LEU A 1 83 ? 3.533 -17.201 22.455 1.00 66.94 83 LEU A C 1
ATOM 648 O O . LEU A 1 83 ? 3.300 -16.078 22.014 1.00 66.94 83 LEU A O 1
ATOM 652 N N . ASN A 1 84 ? 4.604 -17.889 22.059 1.00 70.06 84 ASN A N 1
ATOM 653 C CA . ASN A 1 84 ? 5.608 -17.360 21.128 1.00 70.06 84 ASN A CA 1
ATOM 654 C C . ASN A 1 84 ? 5.009 -16.951 19.754 1.00 70.06 84 ASN A C 1
ATOM 656 O O . ASN A 1 84 ? 4.992 -17.723 18.794 1.00 70.06 84 ASN A O 1
ATOM 660 N N . GLY A 1 85 ? 4.475 -15.728 19.667 1.00 76.00 85 GLY A N 1
ATOM 661 C CA . GLY A 1 85 ? 3.723 -15.214 18.522 1.00 76.00 85 GLY A CA 1
ATOM 662 C C . GLY A 1 85 ? 2.295 -15.759 18.372 1.00 76.00 85 GLY A C 1
ATOM 663 O O . GLY A 1 85 ? 1.759 -15.705 17.263 1.00 76.00 85 GLY A O 1
ATOM 664 N N . LEU A 1 86 ? 1.690 -16.291 19.440 1.00 79.88 86 LEU A N 1
ATOM 665 C CA . LEU A 1 86 ? 0.313 -16.797 19.458 1.00 79.88 86 LEU A CA 1
ATOM 666 C C . LEU A 1 86 ? -0.569 -15.932 20.361 1.00 79.88 86 LEU A C 1
ATOM 668 O O . LEU A 1 86 ? -0.131 -15.464 21.407 1.00 79.88 86 LEU A O 1
ATOM 672 N N . SER A 1 87 ? -1.828 -15.750 19.975 1.00 85.56 87 SER A N 1
ATOM 673 C CA . SER A 1 87 ? -2.868 -15.179 20.828 1.00 85.56 87 SER A CA 1
ATOM 674 C C . SER A 1 87 ? -4.047 -16.140 20.887 1.00 85.56 87 SER A C 1
ATOM 676 O O . SER A 1 87 ? -4.334 -16.854 19.925 1.00 85.56 87 SER A O 1
ATOM 678 N N . ALA A 1 88 ? -4.715 -16.179 22.034 1.00 85.50 88 ALA A N 1
ATOM 679 C CA . ALA A 1 88 ? -5.902 -16.992 22.231 1.00 85.50 88 ALA A CA 1
ATOM 680 C C . ALA A 1 88 ? -6.982 -16.153 22.917 1.00 85.50 88 ALA A C 1
ATOM 682 O O . ALA A 1 88 ? -6.701 -15.401 23.852 1.00 85.50 88 ALA A O 1
ATOM 683 N N . SER A 1 89 ? -8.219 -16.301 22.455 1.00 89.69 89 SER A N 1
ATOM 684 C CA . SER A 1 89 ? -9.417 -15.698 23.039 1.00 89.69 89 SER A CA 1
ATOM 685 C C . SER A 1 89 ? -10.491 -16.769 23.174 1.00 89.69 89 SER A C 1
ATOM 687 O O . SER A 1 89 ? -10.617 -17.623 22.299 1.00 89.69 89 SER A O 1
ATOM 689 N N . ALA A 1 90 ? -11.257 -16.729 24.261 1.00 90.81 90 ALA A N 1
ATOM 690 C CA . ALA A 1 90 ? -12.384 -17.627 24.469 1.00 90.81 90 ALA A CA 1
ATOM 691 C C . ALA A 1 90 ? -13.674 -16.812 24.484 1.00 90.81 90 ALA A C 1
ATOM 693 O O . ALA A 1 90 ? -13.782 -15.827 25.214 1.00 90.81 90 ALA A O 1
ATOM 694 N N . GLU A 1 91 ? -14.643 -17.240 23.683 1.00 92.25 91 GLU A N 1
ATOM 695 C CA . GLU A 1 91 ? -15.997 -16.698 23.723 1.00 92.25 91 GLU A CA 1
ATOM 696 C C . GLU A 1 91 ? -16.779 -17.262 24.916 1.00 92.25 91 GLU A C 1
ATOM 698 O O . GLU A 1 91 ? -16.400 -18.264 25.540 1.00 92.25 91 GLU A O 1
ATOM 703 N N . ALA A 1 92 ? -17.887 -16.601 25.249 1.00 91.62 92 ALA A N 1
ATOM 704 C CA . ALA A 1 92 ? -18.779 -17.065 26.293 1.00 91.62 92 ALA A CA 1
ATOM 705 C C . ALA A 1 92 ? -19.336 -18.453 25.943 1.00 91.62 92 ALA A C 1
ATOM 707 O O . ALA A 1 92 ? -19.802 -18.708 24.837 1.00 91.62 92 ALA A O 1
ATOM 708 N N . GLY A 1 93 ? -19.253 -19.384 26.893 1.00 90.12 93 GLY A N 1
ATOM 709 C CA . GLY A 1 93 ? -19.693 -20.763 26.683 1.00 90.12 93 GLY A CA 1
ATOM 710 C C . GLY A 1 93 ? -18.679 -21.661 25.968 1.00 90.12 93 GLY A C 1
ATOM 711 O O . GLY A 1 93 ? -18.993 -22.827 25.734 1.00 90.12 93 GLY A O 1
ATOM 712 N N . ALA A 1 94 ? -17.461 -21.183 25.684 1.00 90.50 94 ALA A N 1
ATOM 713 C CA . ALA A 1 94 ? -16.389 -22.045 25.193 1.00 90.50 94 ALA A CA 1
ATOM 714 C C . ALA A 1 94 ? -16.092 -23.201 26.172 1.00 90.50 94 ALA A C 1
ATOM 716 O O . ALA A 1 94 ? -16.222 -23.068 27.401 1.00 90.50 94 ALA A O 1
ATOM 717 N N . LEU A 1 95 ? -15.693 -24.343 25.601 1.00 90.19 95 LEU A N 1
ATOM 718 C CA . LEU A 1 95 ? -15.327 -25.556 26.332 1.00 90.19 95 LEU A CA 1
ATOM 719 C C . LEU A 1 95 ? -14.197 -25.267 27.325 1.00 90.19 95 LEU A C 1
ATOM 721 O O . LEU A 1 95 ? -13.172 -24.686 26.975 1.00 90.19 95 LEU A O 1
ATOM 725 N N . THR A 1 96 ? -14.388 -25.697 28.570 1.00 90.25 96 THR A N 1
ATOM 726 C CA . THR A 1 96 ? -13.380 -25.585 29.626 1.00 90.25 96 THR A CA 1
ATOM 727 C C . THR A 1 96 ? -12.479 -26.810 29.616 1.00 90.25 96 THR A C 1
ATOM 729 O O . THR A 1 96 ? -12.975 -27.933 29.703 1.00 90.25 96 THR A O 1
ATOM 732 N N . GLY A 1 97 ? -11.170 -26.597 29.558 1.00 89.56 97 GLY A N 1
ATOM 733 C CA . GLY A 1 97 ? -10.180 -27.665 29.607 1.00 89.56 97 GLY A CA 1
ATOM 734 C C . GLY A 1 97 ? -8.776 -27.148 29.326 1.00 89.56 97 GLY A C 1
ATOM 735 O O . GLY A 1 97 ? -8.589 -25.978 28.990 1.00 89.56 97 GLY A O 1
ATOM 736 N N . GLU A 1 98 ? -7.802 -28.039 29.467 1.00 89.25 98 GLU A N 1
ATOM 737 C CA . GLU A 1 98 ? -6.427 -27.789 29.048 1.00 89.25 98 GLU A CA 1
ATOM 738 C C . GLU A 1 98 ? -6.259 -28.197 27.583 1.00 89.25 98 GLU A C 1
ATOM 740 O O . GLU A 1 98 ? -6.636 -29.300 27.183 1.00 89.25 98 GLU A O 1
ATOM 745 N N . PHE A 1 99 ? -5.697 -27.296 26.778 1.00 87.69 99 PHE A N 1
ATOM 746 C CA . PHE A 1 99 ? -5.476 -27.509 25.352 1.00 87.69 99 PHE A CA 1
ATOM 747 C C . PHE A 1 99 ? -3.991 -27.364 25.034 1.00 87.69 99 PHE A C 1
ATOM 749 O O . PHE A 1 99 ? -3.397 -26.315 25.277 1.00 87.69 99 PHE A O 1
ATOM 756 N N . ILE A 1 100 ? -3.404 -28.410 24.451 1.00 88.00 100 ILE A N 1
ATOM 757 C CA . ILE A 1 100 ? -2.016 -28.403 23.981 1.00 88.00 100 ILE A CA 1
ATOM 758 C C . ILE A 1 100 ? -2.029 -28.132 22.476 1.00 88.00 100 ILE A C 1
ATOM 760 O O . ILE A 1 100 ? -2.578 -28.917 21.703 1.00 88.00 100 ILE A O 1
ATOM 764 N N . VAL A 1 101 ? -1.426 -27.017 22.058 1.00 83.00 101 VAL A N 1
ATOM 765 C CA . VAL A 1 101 ? -1.371 -26.587 20.653 1.00 83.00 101 VAL A CA 1
ATOM 766 C C . VAL A 1 101 ? 0.078 -26.589 20.176 1.00 83.00 101 VAL A C 1
ATOM 768 O O . VAL A 1 101 ? 0.942 -25.970 20.790 1.00 83.00 101 VAL A O 1
ATOM 771 N N . SER A 1 102 ? 0.351 -27.265 19.059 1.00 86.00 102 SER A N 1
ATOM 772 C CA . SER A 1 102 ? 1.672 -27.290 18.416 1.00 86.00 102 SER A CA 1
ATOM 773 C C . SER A 1 102 ? 1.580 -26.738 16.996 1.00 86.00 102 SER A C 1
ATOM 775 O O . SER A 1 102 ? 0.789 -27.216 16.184 1.00 86.00 102 SER A O 1
ATOM 777 N N . VAL A 1 103 ? 2.387 -25.718 16.688 1.00 84.00 103 VAL A N 1
ATOM 778 C CA . VAL A 1 103 ? 2.396 -25.057 15.374 1.00 84.00 103 VAL A CA 1
ATOM 779 C C . VAL A 1 103 ? 3.512 -25.637 14.514 1.00 84.00 103 VAL A C 1
ATOM 781 O O . VAL A 1 103 ? 4.686 -25.435 14.804 1.00 84.00 103 VAL A O 1
ATOM 784 N N . PHE A 1 104 ? 3.147 -26.318 13.428 1.00 85.62 104 PHE A N 1
ATOM 785 C CA . PHE A 1 104 ? 4.114 -26.893 12.483 1.00 85.62 104 PHE A CA 1
ATOM 786 C C . PHE A 1 104 ? 4.502 -25.920 11.364 1.00 85.62 104 PHE A C 1
ATOM 788 O O . PHE A 1 104 ? 5.663 -25.843 10.975 1.00 85.62 104 PHE A O 1
ATOM 795 N N . SER A 1 105 ? 3.537 -25.157 10.845 1.00 86.06 105 SER A N 1
ATOM 796 C CA . SER A 1 105 ? 3.759 -24.186 9.770 1.00 86.06 105 SER A CA 1
ATOM 797 C C . SER A 1 105 ? 2.738 -23.056 9.832 1.00 86.06 105 SER A C 1
ATOM 799 O O . SER A 1 105 ? 1.568 -23.289 10.137 1.00 86.06 105 SER A O 1
ATOM 801 N N . LYS A 1 106 ? 3.158 -21.834 9.490 1.00 87.19 106 LYS A N 1
ATOM 802 C CA . LYS A 1 106 ? 2.246 -20.695 9.317 1.00 87.19 106 LYS A CA 1
ATOM 803 C C . LYS A 1 106 ? 1.530 -20.813 7.970 1.00 87.19 106 LYS A C 1
ATOM 805 O O . LYS A 1 106 ? 2.158 -21.174 6.977 1.00 87.19 106 LYS A O 1
ATOM 810 N N . GLY A 1 107 ? 0.241 -20.476 7.930 1.00 84.50 107 GLY A N 1
ATOM 811 C CA . GLY A 1 107 ? -0.477 -20.319 6.666 1.00 84.50 107 GLY A CA 1
ATOM 812 C C . GLY A 1 107 ? 0.187 -19.219 5.838 1.00 84.50 107 GLY A C 1
ATOM 813 O O . GLY A 1 107 ? 0.309 -18.087 6.304 1.00 84.50 107 GLY A O 1
ATOM 814 N N . THR A 1 108 ? 0.667 -19.556 4.645 1.00 85.94 108 THR A N 1
ATOM 815 C CA . THR A 1 108 ? 1.285 -18.596 3.727 1.00 85.94 108 THR A CA 1
ATOM 816 C C . THR A 1 108 ? 0.274 -18.156 2.675 1.00 85.94 108 THR A C 1
ATOM 818 O O . THR A 1 108 ? -0.586 -18.924 2.244 1.00 85.94 108 THR A O 1
ATOM 821 N N . ARG A 1 109 ? 0.369 -16.896 2.249 1.00 78.69 109 ARG A N 1
ATOM 822 C CA . ARG A 1 109 ? -0.338 -16.409 1.064 1.00 78.69 109 ARG A CA 1
ATOM 823 C C . ARG A 1 109 ? 0.489 -16.769 -0.167 1.00 78.69 109 ARG A C 1
ATOM 825 O O . ARG A 1 109 ? 1.693 -16.525 -0.189 1.00 78.69 109 ARG A O 1
ATOM 832 N N . THR A 1 110 ? -0.147 -17.318 -1.197 1.00 75.88 110 THR A N 1
ATOM 833 C CA . THR A 1 110 ? 0.502 -17.487 -2.499 1.00 75.88 110 THR A CA 1
ATOM 834 C C . THR A 1 110 ? 0.656 -16.122 -3.161 1.00 75.88 110 THR A C 1
ATOM 836 O O . THR A 1 110 ? -0.338 -15.460 -3.460 1.00 75.88 110 THR A O 1
ATOM 839 N N . GLU A 1 111 ? 1.896 -15.710 -3.408 1.00 68.75 111 GLU A N 1
ATOM 840 C CA . GLU A 1 111 ? 2.209 -14.552 -4.240 1.00 68.75 111 GLU A CA 1
ATOM 841 C C . GLU A 1 111 ? 2.902 -15.018 -5.518 1.00 68.75 111 GLU A C 1
ATOM 843 O O . GLU A 1 111 ? 3.916 -15.714 -5.480 1.00 68.75 111 GLU A O 1
ATOM 848 N N . MET A 1 112 ? 2.339 -14.635 -6.663 1.00 61.47 112 MET A N 1
ATOM 849 C CA . MET A 1 112 ? 2.970 -14.798 -7.966 1.00 61.47 112 MET A CA 1
ATOM 850 C C . MET A 1 112 ? 3.481 -13.426 -8.399 1.00 61.47 112 MET A C 1
ATOM 852 O O . MET A 1 112 ? 2.723 -12.610 -8.921 1.00 61.47 112 MET A O 1
ATOM 856 N N . SER A 1 113 ? 4.761 -13.151 -8.155 1.00 61.19 113 SER A N 1
ATOM 857 C CA . SER A 1 113 ? 5.431 -11.960 -8.675 1.00 61.19 113 SER A CA 1
ATOM 858 C C . SER A 1 113 ? 6.536 -12.364 -9.646 1.00 61.19 113 SER A C 1
ATOM 860 O O . SER A 1 113 ? 7.278 -13.323 -9.432 1.00 61.19 113 SER A O 1
ATOM 862 N N . SER A 1 114 ? 6.639 -11.634 -10.757 1.00 63.19 114 SER A N 1
ATOM 863 C CA . SER A 1 114 ? 7.831 -11.702 -11.596 1.00 63.19 114 SER A CA 1
ATOM 864 C C . SER A 1 114 ? 8.905 -10.875 -10.899 1.00 63.19 114 SER A C 1
ATOM 866 O O . SER A 1 114 ? 8.751 -9.661 -10.768 1.00 63.19 114 SER A O 1
ATOM 868 N N . LYS A 1 115 ? 9.965 -11.538 -10.423 1.00 52.81 115 LYS A N 1
ATOM 869 C CA . LYS A 1 115 ? 11.030 -11.001 -9.551 1.00 52.81 115 LYS A CA 1
ATOM 870 C C . LYS A 1 115 ? 11.704 -9.708 -10.053 1.00 52.81 115 LYS A C 1
ATOM 872 O O . LYS A 1 115 ? 12.359 -9.033 -9.270 1.00 52.81 115 LYS A O 1
ATOM 877 N N . ASN A 1 116 ? 11.492 -9.339 -11.318 1.00 54.25 116 ASN A N 1
ATOM 878 C CA . ASN A 1 116 ? 12.113 -8.188 -11.975 1.00 54.25 116 ASN A CA 1
ATOM 879 C C . ASN A 1 116 ? 11.118 -7.106 -12.439 1.00 54.25 116 ASN A C 1
ATOM 881 O O . ASN A 1 116 ? 11.493 -6.245 -13.232 1.00 54.25 116 ASN A O 1
ATOM 885 N N . ARG A 1 117 ? 9.846 -7.135 -12.017 1.00 58.44 117 ARG A N 1
ATOM 886 C CA . ARG A 1 117 ? 8.876 -6.120 -12.456 1.00 58.44 117 ARG A CA 1
ATOM 887 C C . ARG A 1 117 ? 8.918 -4.897 -11.540 1.00 58.44 117 ARG A C 1
ATOM 889 O O . ARG A 1 117 ? 8.334 -4.908 -10.463 1.00 58.44 117 ARG A O 1
ATOM 896 N N . VAL A 1 118 ? 9.563 -3.831 -12.004 1.00 59.34 118 VAL A N 1
ATOM 897 C CA . VAL A 1 118 ? 9.379 -2.485 -11.445 1.00 59.34 118 VAL A CA 1
ATOM 898 C C . VAL A 1 118 ? 7.979 -2.005 -11.858 1.00 59.34 118 VAL A C 1
ATOM 900 O O . VAL A 1 118 ? 7.672 -2.054 -13.058 1.00 59.34 118 VAL A O 1
ATOM 903 N N . PRO A 1 119 ? 7.095 -1.605 -10.922 1.00 60.75 119 PRO A N 1
ATOM 904 C CA . PRO A 1 119 ? 5.824 -0.969 -11.266 1.00 60.75 119 PRO A CA 1
ATOM 905 C C . PRO A 1 119 ? 6.061 0.170 -12.267 1.00 60.75 119 PRO A C 1
ATOM 907 O O . PRO A 1 119 ? 6.996 0.948 -12.103 1.00 60.75 119 PRO A O 1
ATOM 910 N N . ASP A 1 120 ? 5.270 0.200 -13.345 1.00 60.91 120 ASP A N 1
ATOM 911 C CA . ASP A 1 120 ? 5.387 1.136 -14.480 1.00 60.91 120 ASP A CA 1
ATOM 912 C C . ASP A 1 120 ? 6.715 1.123 -15.273 1.00 60.91 120 ASP A C 1
ATOM 914 O O . ASP A 1 120 ? 6.910 1.948 -16.166 1.00 60.91 120 ASP A O 1
ATOM 918 N N . GLY A 1 121 ? 7.621 0.182 -15.000 1.00 65.69 121 GLY A N 1
ATOM 919 C CA . GLY A 1 121 ? 8.847 -0.008 -15.773 1.00 65.69 121 GLY A CA 1
ATOM 920 C C . GLY A 1 121 ? 8.619 -0.721 -17.114 1.00 65.69 121 GLY A C 1
ATOM 921 O O . GLY A 1 121 ? 7.573 -1.341 -17.378 1.00 65.69 121 GLY A O 1
ATOM 922 N N . LEU A 1 122 ? 9.638 -0.671 -17.974 1.00 72.44 122 LEU A N 1
ATOM 923 C CA . LEU A 1 122 ? 9.657 -1.362 -19.272 1.00 72.44 122 LEU A CA 1
ATOM 924 C C . LEU A 1 122 ? 9.999 -2.862 -19.182 1.00 72.44 122 LEU A C 1
ATOM 926 O O . LEU A 1 122 ? 9.885 -3.577 -20.174 1.00 72.44 122 LEU A O 1
ATOM 930 N N . GLY A 1 123 ? 10.334 -3.360 -17.990 1.00 70.19 123 GLY A N 1
ATOM 931 C CA . GLY A 1 123 ? 10.721 -4.750 -17.749 1.00 70.19 123 GLY A CA 1
ATOM 932 C C . GLY A 1 123 ? 11.754 -4.843 -16.630 1.00 70.19 123 GLY A C 1
ATOM 933 O O . GLY A 1 123 ? 11.750 -4.011 -15.719 1.00 70.19 123 GLY A O 1
ATOM 934 N N . ALA A 1 124 ? 12.657 -5.824 -16.725 1.00 69.56 124 ALA A N 1
ATOM 935 C CA . ALA A 1 124 ? 13.906 -5.778 -15.958 1.00 69.56 124 ALA A CA 1
ATOM 936 C C . ALA A 1 124 ? 14.720 -4.535 -16.378 1.00 69.56 124 ALA A C 1
ATOM 938 O O . ALA A 1 124 ? 14.448 -3.973 -17.438 1.00 69.56 124 ALA A O 1
ATOM 939 N N . GLY A 1 125 ? 15.678 -4.078 -15.566 1.00 74.25 125 GLY A N 1
ATOM 940 C CA . GLY A 1 125 ? 16.462 -2.870 -15.872 1.00 74.25 125 GLY A CA 1
ATOM 941 C C . GLY A 1 125 ? 17.023 -2.881 -17.301 1.00 74.25 125 GLY A C 1
ATOM 942 O O . GLY A 1 125 ? 17.724 -3.821 -17.674 1.00 74.25 125 GLY A O 1
ATOM 943 N N . LEU A 1 126 ? 16.681 -1.872 -18.108 1.00 77.88 126 LEU A N 1
ATOM 944 C CA . LEU A 1 126 ? 17.214 -1.708 -19.459 1.00 77.88 126 LEU A CA 1
ATOM 945 C C . LEU A 1 126 ? 18.653 -1.197 -19.375 1.00 77.88 126 LEU A C 1
ATOM 947 O O . LEU A 1 126 ? 18.968 -0.300 -18.596 1.00 77.88 126 LEU A O 1
ATOM 951 N N . SER A 1 127 ? 19.513 -1.739 -20.233 1.00 82.31 127 SER A N 1
ATOM 952 C CA . SER A 1 127 ? 20.854 -1.215 -20.476 1.00 82.31 127 SER A CA 1
ATOM 953 C C . SER A 1 127 ? 20.910 -0.628 -21.878 1.00 82.31 127 SER A C 1
ATOM 955 O O . SER A 1 127 ? 20.506 -1.275 -22.846 1.00 82.31 127 SER A O 1
ATOM 957 N N . THR A 1 128 ? 21.437 0.590 -22.002 1.00 83.69 128 THR A N 1
ATOM 958 C CA . THR A 1 128 ? 21.603 1.260 -23.298 1.00 83.69 128 THR A CA 1
ATOM 959 C C . THR A 1 128 ? 22.635 0.564 -24.185 1.00 83.69 128 THR A C 1
ATOM 961 O O . THR A 1 128 ? 22.585 0.718 -25.400 1.00 83.69 128 THR A O 1
ATOM 964 N N . SER A 1 129 ? 23.527 -0.243 -23.601 1.00 87.12 129 SER A N 1
ATOM 965 C CA . SER A 1 129 ? 24.580 -0.982 -24.308 1.00 87.12 129 SER A CA 1
ATOM 966 C C . SER A 1 129 ? 24.140 -2.353 -24.831 1.00 87.12 129 SER A C 1
ATOM 968 O O . SER A 1 129 ? 24.919 -3.020 -25.503 1.00 87.12 129 SER A O 1
ATOM 970 N N . SER A 1 130 ? 22.928 -2.811 -24.503 1.00 86.75 130 SER A N 1
ATOM 971 C CA . SER A 1 130 ? 22.405 -4.090 -25.002 1.00 86.75 130 SER A CA 1
ATOM 972 C C . SER A 1 130 ? 21.782 -3.920 -26.388 1.00 86.75 130 SER A C 1
ATOM 974 O O . SER A 1 130 ? 21.148 -2.897 -26.662 1.00 86.75 130 SER A O 1
ATOM 976 N N . ALA A 1 131 ? 21.946 -4.927 -27.251 1.00 91.44 131 ALA A N 1
ATOM 977 C CA . ALA A 1 131 ? 21.291 -4.971 -28.556 1.00 91.44 131 ALA A CA 1
ATOM 978 C C . ALA A 1 131 ? 19.762 -5.011 -28.397 1.00 91.44 131 ALA A C 1
ATOM 980 O O . ALA A 1 131 ? 19.252 -5.601 -27.444 1.00 91.44 131 ALA A O 1
ATOM 981 N N . LEU A 1 132 ? 19.020 -4.430 -29.345 1.00 89.62 132 LEU A N 1
ATOM 982 C CA . LEU A 1 132 ? 17.551 -4.359 -29.306 1.00 89.62 132 LEU A CA 1
ATOM 983 C C . LEU A 1 132 ? 16.891 -5.737 -29.147 1.00 89.62 132 LEU A C 1
ATOM 985 O O . LEU A 1 132 ? 15.869 -5.852 -28.472 1.00 89.62 132 LEU A O 1
ATOM 989 N N . LYS A 1 133 ? 17.475 -6.780 -29.752 1.00 89.12 133 LYS A N 1
ATOM 990 C CA . LYS A 1 133 ? 16.997 -8.170 -29.644 1.00 89.12 133 LYS A CA 1
ATOM 991 C C . LYS A 1 133 ? 17.148 -8.778 -28.243 1.00 89.12 133 LYS A C 1
ATOM 993 O O . LYS A 1 133 ? 16.385 -9.675 -27.901 1.00 89.12 133 LYS A O 1
ATOM 998 N N . ASP A 1 134 ? 18.111 -8.293 -27.459 1.00 88.81 134 ASP A N 1
ATOM 999 C CA . ASP A 1 134 ? 18.483 -8.836 -26.147 1.00 88.81 134 ASP A CA 1
ATOM 1000 C C . ASP A 1 134 ? 17.903 -8.001 -24.991 1.00 88.81 134 ASP A C 1
ATOM 1002 O O . ASP A 1 134 ? 18.143 -8.291 -23.816 1.00 88.81 134 ASP A O 1
ATOM 1006 N N . LEU A 1 135 ? 17.126 -6.953 -25.299 1.00 86.31 135 LEU A N 1
ATOM 1007 C CA . LEU A 1 135 ? 16.476 -6.140 -24.278 1.00 86.31 135 LEU A CA 1
ATOM 1008 C C . LEU A 1 135 ? 15.426 -6.964 -23.513 1.00 86.31 135 LEU A C 1
ATOM 1010 O O . LEU A 1 135 ? 14.608 -7.651 -24.131 1.00 86.31 135 LEU A O 1
ATOM 1014 N N . PRO A 1 136 ? 15.368 -6.853 -22.172 1.00 84.31 136 PRO A N 1
ATOM 1015 C CA . PRO A 1 136 ? 14.449 -7.621 -21.333 1.00 84.31 136 PRO A CA 1
ATOM 1016 C C . PRO A 1 136 ? 13.025 -7.029 -21.334 1.00 84.31 136 PRO A C 1
ATOM 1018 O O . PRO A 1 136 ? 12.466 -6.698 -20.285 1.00 84.31 136 PRO A O 1
ATOM 1021 N N . LEU A 1 137 ? 12.446 -6.872 -22.526 1.00 83.12 137 LEU A N 1
ATOM 1022 C CA . LEU A 1 137 ? 11.112 -6.320 -22.757 1.00 83.12 137 LEU A CA 1
ATOM 1023 C C . LEU A 1 137 ? 10.036 -7.411 -22.726 1.00 83.12 137 LEU A C 1
ATOM 1025 O O . LEU A 1 137 ? 10.285 -8.577 -23.024 1.00 83.12 137 LEU A O 1
ATOM 1029 N N . GLN A 1 138 ? 8.798 -7.016 -22.419 1.00 81.31 138 GLN A N 1
ATOM 1030 C CA . GLN A 1 138 ? 7.640 -7.920 -22.473 1.00 81.31 138 GLN A CA 1
ATOM 1031 C C . GLN A 1 138 ? 7.331 -8.390 -23.904 1.00 81.31 138 GLN A C 1
ATOM 1033 O O . GLN A 1 138 ? 6.798 -9.480 -24.105 1.00 81.31 138 GLN A O 1
ATOM 1038 N N . THR A 1 139 ? 7.625 -7.555 -24.897 1.00 85.62 139 THR A N 1
ATOM 1039 C CA . THR A 1 139 ? 7.421 -7.855 -26.313 1.00 85.62 139 THR A CA 1
ATOM 1040 C C . THR A 1 139 ? 8.709 -7.509 -27.055 1.00 85.62 139 THR A C 1
ATOM 1042 O O . THR A 1 139 ? 9.183 -6.380 -26.915 1.00 85.62 139 THR A O 1
ATOM 1045 N N . PRO A 1 140 ? 9.305 -8.457 -27.800 1.00 89.12 140 PRO A N 1
ATOM 1046 C CA . PRO A 1 140 ? 10.537 -8.200 -28.532 1.00 89.12 140 PRO A CA 1
ATOM 1047 C C . PRO A 1 140 ? 10.304 -7.163 -29.634 1.00 89.12 140 PRO A C 1
ATOM 1049 O O . PRO A 1 140 ? 9.220 -7.091 -30.221 1.00 89.12 140 PRO A O 1
ATOM 1052 N N . ILE A 1 141 ? 11.329 -6.359 -29.914 1.00 92.12 141 ILE A N 1
ATOM 1053 C CA . ILE A 1 141 ? 11.274 -5.323 -30.948 1.00 92.12 141 ILE A CA 1
ATOM 1054 C C . ILE A 1 141 ? 11.354 -5.972 -32.335 1.00 92.12 141 ILE A C 1
ATOM 1056 O O . ILE A 1 141 ? 12.178 -6.855 -32.574 1.00 92.12 141 ILE A O 1
ATOM 1060 N N . THR A 1 142 ? 10.506 -5.526 -33.259 1.00 94.31 142 THR A N 1
ATOM 1061 C CA . THR A 1 142 ? 10.500 -5.935 -34.664 1.00 94.31 142 THR A CA 1
ATOM 1062 C C . THR A 1 142 ? 11.169 -4.884 -35.540 1.00 94.31 142 THR A C 1
ATOM 1064 O O . THR A 1 142 ? 11.102 -3.680 -35.278 1.00 94.31 142 THR A O 1
ATOM 1067 N N . LYS A 1 143 ? 11.803 -5.352 -36.616 1.00 95.44 143 LYS A N 1
ATOM 1068 C CA . LYS A 1 143 ? 12.308 -4.485 -37.685 1.00 95.44 143 LYS A CA 1
ATOM 1069 C C . LYS A 1 143 ? 11.156 -3.778 -38.392 1.00 95.44 143 LYS A C 1
ATOM 1071 O O . LYS A 1 143 ? 10.030 -4.274 -38.386 1.00 95.44 143 LYS A O 1
ATOM 1076 N N . GLY A 1 144 ? 11.465 -2.662 -39.036 1.00 94.50 144 GLY A N 1
ATOM 1077 C CA . GLY A 1 144 ? 10.503 -1.870 -39.793 1.00 94.50 144 GLY A CA 1
ATOM 1078 C C . GLY A 1 144 ? 10.600 -0.392 -39.451 1.00 94.50 144 GLY A C 1
ATOM 1079 O O . GLY A 1 144 ? 11.537 0.053 -38.792 1.00 94.50 144 GLY A O 1
ATOM 1080 N N . THR A 1 145 ? 9.600 0.362 -39.876 1.00 95.19 145 THR A N 1
ATOM 1081 C CA . THR A 1 145 ? 9.551 1.813 -39.715 1.00 95.19 145 THR A CA 1
ATOM 1082 C C . THR A 1 145 ? 8.701 2.233 -38.525 1.00 95.19 145 THR A C 1
ATOM 1084 O O . THR A 1 145 ? 7.720 1.565 -38.192 1.00 95.19 145 THR A O 1
ATOM 1087 N N . TYR A 1 146 ? 9.069 3.350 -37.907 1.00 94.19 146 TYR A N 1
ATOM 1088 C CA . TYR A 1 146 ? 8.303 4.036 -36.872 1.00 94.19 146 TYR A CA 1
ATOM 1089 C C . TYR A 1 146 ? 8.334 5.546 -37.122 1.00 94.19 146 TYR A C 1
ATOM 1091 O O . TYR A 1 146 ? 9.290 6.060 -37.702 1.00 94.19 146 TYR A O 1
ATOM 1099 N N . THR A 1 147 ? 7.302 6.266 -36.690 1.00 93.69 147 THR A N 1
ATOM 1100 C CA . THR A 1 147 ? 7.153 7.693 -37.007 1.00 93.69 147 THR A CA 1
ATOM 1101 C C . THR A 1 147 ? 7.205 8.571 -35.752 1.00 93.69 147 THR A C 1
ATOM 1103 O O . THR A 1 147 ? 6.574 8.261 -34.741 1.00 93.69 147 THR A O 1
ATOM 1106 N N . ILE A 1 148 ? 7.935 9.690 -35.816 1.00 91.06 148 ILE A N 1
ATOM 1107 C CA . ILE A 1 148 ? 8.006 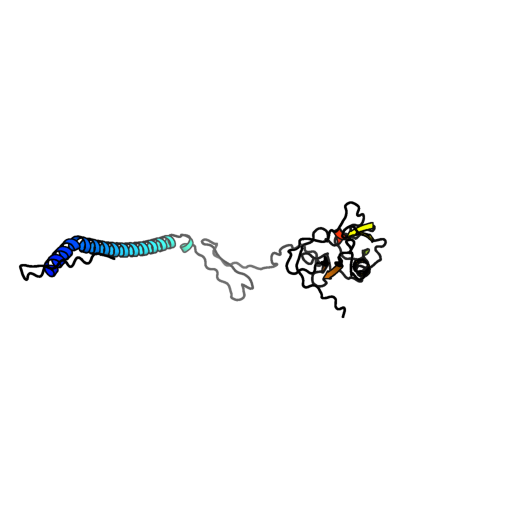10.727 -34.770 1.00 91.06 148 ILE A CA 1
ATOM 1108 C C . ILE A 1 148 ? 7.693 12.075 -35.423 1.00 91.06 148 ILE A C 1
ATOM 1110 O O . ILE A 1 148 ? 8.391 12.480 -36.348 1.00 91.06 148 ILE A O 1
ATOM 1114 N N . ALA A 1 149 ? 6.634 12.749 -34.973 1.00 86.12 149 ALA A N 1
ATOM 1115 C CA . ALA A 1 149 ? 6.140 14.020 -35.516 1.00 86.12 149 ALA A CA 1
ATOM 1116 C C . ALA A 1 149 ? 6.031 14.042 -37.055 1.00 86.12 149 ALA A C 1
ATOM 1118 O O . ALA A 1 149 ? 6.373 15.014 -37.710 1.00 86.12 149 ALA A O 1
ATOM 1119 N N . GLY A 1 150 ? 5.598 12.934 -37.662 1.00 85.50 150 GLY A N 1
ATOM 1120 C CA . GLY A 1 150 ? 5.484 12.819 -39.121 1.00 85.50 150 GLY A CA 1
ATOM 1121 C C . GLY A 1 150 ? 6.790 12.489 -39.858 1.00 85.50 150 GLY A C 1
ATOM 1122 O O . GLY A 1 150 ? 6.740 12.146 -41.037 1.00 85.50 150 GLY A O 1
ATOM 1123 N N . LYS A 1 151 ? 7.950 12.493 -39.187 1.00 88.75 151 LYS A N 1
ATOM 1124 C CA . LYS A 1 151 ? 9.207 11.968 -39.738 1.00 88.75 151 LYS A CA 1
ATOM 1125 C C . LYS A 1 151 ? 9.270 10.454 -39.557 1.00 88.75 151 LYS A C 1
ATOM 1127 O O . LYS A 1 151 ? 9.219 9.956 -38.433 1.00 88.75 151 LYS A O 1
ATOM 1132 N N . THR A 1 152 ? 9.426 9.722 -40.655 1.00 92.12 152 THR A N 1
ATOM 1133 C CA . THR A 1 152 ? 9.623 8.267 -40.631 1.00 92.12 152 THR A CA 1
ATOM 1134 C C . THR A 1 152 ? 11.086 7.920 -40.356 1.00 92.12 152 THR A C 1
ATOM 1136 O O . THR A 1 152 ? 11.991 8.418 -41.026 1.00 92.12 152 THR A O 1
ATOM 1139 N N . LEU A 1 153 ? 11.309 7.039 -39.385 1.00 91.75 153 LEU A N 1
ATOM 1140 C CA . LEU A 1 153 ? 12.595 6.438 -39.036 1.00 91.75 153 LEU A CA 1
ATOM 1141 C C . LEU A 1 153 ? 12.511 4.912 -39.205 1.00 91.75 153 LEU A C 1
ATOM 1143 O O . LEU A 1 153 ? 11.414 4.353 -39.247 1.00 91.75 153 LEU A O 1
ATOM 1147 N N . SER A 1 154 ? 13.654 4.229 -39.310 1.00 93.81 154 SER A N 1
ATOM 1148 C CA . SER A 1 154 ? 13.711 2.775 -39.532 1.00 93.81 154 SER A CA 1
ATOM 1149 C C . SER A 1 154 ? 14.579 2.056 -38.504 1.00 93.81 154 SER A C 1
ATOM 1151 O O . SER A 1 154 ? 15.575 2.594 -38.023 1.00 93.81 154 SER A O 1
ATOM 1153 N N . ILE A 1 155 ? 14.201 0.815 -38.201 1.00 94.19 155 ILE A N 1
ATOM 1154 C CA . ILE A 1 155 ? 15.021 -0.183 -37.514 1.00 94.19 155 ILE A CA 1
ATOM 1155 C C . ILE A 1 155 ? 15.331 -1.294 -38.514 1.00 94.19 155 ILE A C 1
ATOM 1157 O O . ILE A 1 155 ? 14.555 -2.239 -38.687 1.00 94.19 155 ILE A O 1
ATOM 1161 N N . ASP A 1 156 ? 16.488 -1.185 -39.162 1.00 92.69 156 ASP A N 1
ATOM 1162 C CA . ASP A 1 156 ? 16.923 -2.132 -40.198 1.00 92.69 156 ASP A CA 1
ATOM 1163 C C . ASP A 1 156 ? 17.603 -3.380 -39.599 1.00 92.69 156 ASP A C 1
ATOM 1165 O O . ASP A 1 156 ? 17.568 -4.487 -40.159 1.00 92.69 156 ASP A O 1
ATOM 1169 N N . SER A 1 157 ? 18.191 -3.233 -38.410 1.00 92.12 157 SER A N 1
ATOM 1170 C CA . SER A 1 157 ? 18.838 -4.308 -37.659 1.00 92.12 157 SER A CA 1
ATOM 1171 C C . SER A 1 157 ? 18.411 -4.301 -36.193 1.00 92.12 157 SER A C 1
ATOM 1173 O O . SER A 1 157 ? 18.190 -3.245 -35.615 1.00 92.12 157 SER A O 1
ATOM 1175 N N . LEU A 1 158 ? 18.305 -5.492 -35.596 1.00 92.69 158 LEU A N 1
ATOM 1176 C CA . LEU A 1 158 ? 18.057 -5.667 -34.158 1.00 92.69 158 LEU A CA 1
ATOM 1177 C C . LEU A 1 158 ? 19.356 -5.881 -33.365 1.00 92.69 158 LEU A C 1
ATOM 1179 O O . LEU A 1 158 ? 19.311 -6.033 -32.146 1.00 92.69 158 LEU A O 1
ATOM 1183 N N . ASP A 1 159 ? 20.497 -5.919 -34.060 1.00 93.00 159 ASP A N 1
ATOM 1184 C CA . ASP A 1 159 ? 21.825 -6.038 -33.454 1.00 93.00 159 ASP A CA 1
ATOM 1185 C C . ASP A 1 159 ? 22.360 -4.690 -32.956 1.00 93.00 159 ASP A C 1
ATOM 1187 O O . ASP A 1 159 ? 23.295 -4.667 -32.161 1.00 93.00 159 ASP A O 1
ATOM 1191 N N . ILE A 1 160 ? 21.758 -3.580 -33.401 1.00 92.81 160 ILE A N 1
ATOM 1192 C CA . ILE A 1 160 ? 22.071 -2.249 -32.878 1.00 92.81 160 ILE A CA 1
ATOM 1193 C C . ILE A 1 160 ? 21.587 -2.129 -31.435 1.00 92.81 160 ILE A C 1
ATOM 1195 O O . ILE A 1 160 ? 20.614 -2.764 -31.018 1.00 92.81 160 ILE A O 1
ATOM 1199 N N . THR A 1 161 ? 22.271 -1.294 -30.676 1.00 92.81 161 THR A N 1
ATOM 1200 C CA . THR A 1 161 ? 21.988 -1.022 -29.273 1.00 92.81 161 THR A CA 1
ATOM 1201 C C . THR A 1 161 ? 20.921 0.054 -29.107 1.00 92.81 161 THR A C 1
ATOM 1203 O O . THR A 1 161 ? 20.694 0.890 -29.986 1.00 92.81 161 THR A O 1
ATOM 1206 N N . LEU A 1 162 ? 20.269 0.076 -27.941 1.00 89.38 162 LEU A N 1
ATOM 1207 C CA . LEU A 1 162 ? 19.327 1.148 -27.607 1.00 89.38 162 LEU A CA 1
ATOM 1208 C C . LEU A 1 162 ? 20.013 2.527 -27.591 1.00 89.38 162 LEU A C 1
ATOM 1210 O O . LEU A 1 162 ? 19.391 3.516 -27.972 1.00 89.38 162 LEU A O 1
ATOM 1214 N N . ALA A 1 163 ? 21.291 2.595 -27.199 1.00 90.50 163 ALA A N 1
ATOM 1215 C CA . ALA A 1 163 ? 22.096 3.813 -27.274 1.00 90.50 163 ALA A CA 1
ATOM 1216 C C . ALA A 1 163 ? 22.194 4.347 -28.708 1.00 90.50 163 ALA A C 1
ATOM 1218 O O . ALA A 1 163 ? 21.950 5.527 -28.932 1.00 90.50 163 ALA A O 1
ATOM 1219 N N . GLU A 1 164 ? 22.504 3.488 -29.680 1.00 91.81 164 GLU A N 1
ATOM 1220 C CA . GLU A 1 164 ? 22.634 3.889 -31.086 1.00 91.81 164 GLU A CA 1
ATOM 1221 C C . GLU A 1 164 ? 21.307 4.397 -31.656 1.00 91.81 164 GLU A C 1
ATOM 1223 O O . GLU A 1 164 ? 21.285 5.408 -32.359 1.00 91.81 164 GLU A O 1
ATOM 1228 N N . VAL A 1 165 ? 20.187 3.762 -31.292 1.00 90.62 165 VAL A N 1
ATOM 1229 C CA . VAL A 1 165 ? 18.856 4.257 -31.672 1.00 90.62 165 VAL A CA 1
ATOM 1230 C C . VAL A 1 165 ? 18.594 5.637 -31.066 1.00 90.62 165 VAL A C 1
ATOM 1232 O O . VAL A 1 165 ? 18.201 6.546 -31.794 1.00 90.62 165 VAL A O 1
ATOM 1235 N N . MET A 1 166 ? 18.858 5.838 -29.771 1.00 90.00 166 MET A N 1
ATOM 1236 C CA . MET A 1 166 ? 18.662 7.146 -29.129 1.00 90.00 166 MET A CA 1
ATOM 1237 C C . MET A 1 166 ? 19.572 8.227 -29.720 1.00 90.00 166 MET A C 1
ATOM 1239 O O . MET A 1 166 ? 19.108 9.337 -29.951 1.00 90.00 166 MET A O 1
ATOM 1243 N N . VAL A 1 167 ? 20.830 7.910 -30.040 1.00 90.69 167 VAL A N 1
ATOM 1244 C CA . VAL A 1 167 ? 21.745 8.836 -30.731 1.00 90.69 167 VAL A CA 1
ATOM 1245 C C . VAL A 1 167 ? 21.208 9.206 -32.113 1.00 90.69 167 VAL A C 1
ATOM 1247 O O . VAL A 1 167 ? 21.272 10.371 -32.493 1.00 90.69 167 VAL A O 1
ATOM 1250 N N . SER A 1 168 ? 20.641 8.250 -32.855 1.00 89.94 168 SER A N 1
ATOM 1251 C CA . SER A 1 168 ? 20.051 8.527 -34.171 1.00 89.94 168 SER A CA 1
ATOM 1252 C C . SER A 1 168 ? 18.812 9.430 -34.096 1.00 89.94 168 SER A C 1
ATOM 1254 O O . SER A 1 168 ? 18.625 10.280 -34.964 1.00 89.94 168 SER A O 1
ATOM 1256 N N . ILE A 1 169 ? 17.995 9.281 -33.045 1.00 90.00 169 ILE A N 1
ATOM 1257 C CA . ILE A 1 169 ? 16.814 10.121 -32.798 1.00 90.00 169 ILE A CA 1
ATOM 1258 C C . ILE A 1 169 ? 17.248 11.520 -32.349 1.00 90.00 169 ILE A C 1
ATOM 1260 O O . ILE A 1 169 ? 16.756 12.503 -32.891 1.00 90.00 169 ILE A O 1
ATOM 1264 N N . ASN A 1 170 ? 18.195 11.602 -31.410 1.00 91.19 170 ASN A N 1
ATOM 1265 C CA . ASN A 1 170 ? 18.676 12.843 -30.793 1.00 91.19 170 ASN A CA 1
ATOM 1266 C C . ASN A 1 170 ? 19.758 13.561 -31.614 1.00 91.19 170 ASN A C 1
ATOM 1268 O O . ASN A 1 170 ? 20.353 14.524 -31.131 1.00 91.19 170 ASN A O 1
ATOM 1272 N N . ALA A 1 171 ? 20.055 13.090 -32.826 1.00 89.81 171 ALA A N 1
ATOM 1273 C CA . ALA A 1 171 ? 21.074 13.686 -33.676 1.00 89.81 171 ALA A CA 1
ATOM 1274 C C . ALA A 1 171 ? 20.782 15.176 -33.906 1.00 89.81 171 ALA A C 1
ATOM 1276 O O . ALA A 1 171 ? 19.641 15.564 -34.158 1.00 89.81 171 ALA A O 1
ATOM 1277 N N . VAL A 1 172 ? 21.824 16.006 -33.838 1.00 87.31 172 VAL A N 1
ATOM 1278 C CA . VAL A 1 172 ? 21.695 17.442 -34.095 1.00 87.31 172 VAL A CA 1
ATOM 1279 C C . VAL A 1 172 ? 21.621 17.669 -35.598 1.00 87.31 172 VAL A C 1
ATOM 1281 O O . VAL A 1 172 ? 22.573 17.389 -36.328 1.00 87.31 172 VAL A O 1
ATOM 1284 N N . VAL A 1 173 ? 20.493 18.199 -36.063 1.00 84.56 173 VAL A N 1
ATOM 1285 C CA . VAL A 1 173 ? 20.269 18.551 -37.467 1.00 84.56 173 VAL A CA 1
ATOM 1286 C C . VAL A 1 173 ? 19.938 20.035 -37.531 1.00 84.56 173 VAL A C 1
ATOM 1288 O O . VAL A 1 173 ? 19.049 20.510 -36.835 1.00 84.56 173 VAL A O 1
ATOM 1291 N N . SER A 1 174 ? 20.678 20.787 -38.350 1.00 83.62 174 SER A N 1
ATOM 1292 C CA . SER A 1 174 ? 20.483 22.238 -38.514 1.00 83.62 174 SER A CA 1
ATOM 1293 C C . SER A 1 174 ? 20.525 23.035 -37.198 1.00 83.62 174 SER A C 1
ATOM 1295 O O . SER A 1 174 ? 19.843 24.045 -37.063 1.00 83.62 174 SER A O 1
ATOM 1297 N N . GLY A 1 175 ? 21.336 22.588 -36.232 1.00 82.06 175 GLY A N 1
ATOM 1298 C CA . GLY A 1 175 ? 21.510 23.255 -34.935 1.00 82.06 175 GLY A CA 1
ATOM 1299 C C . GLY A 1 175 ? 20.464 22.904 -33.873 1.00 82.06 175 GLY A C 1
ATOM 1300 O O . GLY A 1 175 ? 20.530 23.459 -32.785 1.00 82.06 175 GLY A O 1
ATOM 1301 N N . VAL A 1 176 ? 19.539 21.980 -34.158 1.00 83.50 176 VAL A N 1
ATOM 1302 C CA . VAL A 1 176 ? 18.517 21.508 -33.210 1.00 83.50 176 VAL A CA 1
ATOM 1303 C C . VAL A 1 176 ? 18.761 20.033 -32.898 1.00 83.50 176 VAL A C 1
ATOM 1305 O O . VAL A 1 176 ? 18.880 19.223 -33.819 1.00 83.50 176 VAL A O 1
ATOM 1308 N N . ALA A 1 177 ? 18.855 19.677 -31.615 1.00 87.00 177 ALA A N 1
ATOM 1309 C CA . ALA A 1 177 ? 18.939 18.287 -31.174 1.00 87.00 177 ALA A CA 1
ATOM 1310 C C . ALA A 1 177 ? 17.574 17.601 -31.299 1.00 87.00 177 ALA A C 1
ATOM 1312 O O . ALA A 1 177 ? 16.574 18.120 -30.812 1.00 87.00 177 ALA A O 1
ATOM 1313 N N . GLY A 1 178 ? 17.524 16.418 -31.913 1.00 87.00 178 GLY A N 1
ATOM 1314 C CA . GLY A 1 178 ? 16.288 15.644 -32.003 1.00 87.00 178 GLY A CA 1
ATOM 1315 C C . GLY A 1 178 ? 15.533 15.774 -33.321 1.00 87.00 178 GLY A C 1
ATOM 1316 O O . GLY A 1 178 ? 15.965 16.394 -34.296 1.00 87.00 178 GLY A O 1
ATOM 1317 N N . VAL A 1 179 ? 14.361 15.146 -33.364 1.00 88.06 179 VAL A N 1
ATOM 1318 C CA . VAL A 1 179 ? 13.486 15.167 -34.537 1.00 88.06 179 VAL A CA 1
ATOM 1319 C C . VAL A 1 179 ? 12.702 16.480 -34.558 1.00 88.06 179 VAL A C 1
ATOM 1321 O O . VAL A 1 179 ? 11.785 16.653 -33.762 1.00 88.06 179 VAL A O 1
ATOM 1324 N N . ASN A 1 180 ? 13.050 17.376 -35.488 1.00 85.75 180 ASN A N 1
ATOM 1325 C CA . ASN A 1 180 ? 12.319 18.620 -35.756 1.00 85.75 180 ASN A CA 1
ATOM 1326 C C . ASN A 1 180 ? 11.886 18.718 -37.238 1.00 85.75 180 ASN A C 1
ATOM 1328 O O . ASN A 1 180 ? 12.618 19.272 -38.061 1.00 85.75 180 ASN A O 1
ATOM 1332 N N . PRO A 1 181 ? 10.732 18.143 -37.611 1.00 80.69 181 PRO A N 1
ATOM 1333 C CA . PRO A 1 181 ? 10.185 18.271 -38.959 1.00 80.69 181 PRO A CA 1
ATOM 1334 C C . PRO A 1 181 ? 9.515 19.631 -39.212 1.00 80.69 181 PRO A C 1
ATOM 1336 O O . PRO A 1 181 ? 9.408 20.031 -40.368 1.00 80.69 181 PRO A O 1
ATOM 1339 N N . GLU A 1 182 ? 9.103 20.343 -38.160 1.00 78.81 182 GLU A N 1
ATOM 1340 C CA . GLU A 1 182 ? 8.394 21.629 -38.248 1.00 78.81 182 GLU A CA 1
ATOM 1341 C C . GLU A 1 182 ? 9.351 22.817 -38.473 1.00 78.81 182 GLU A C 1
ATOM 1343 O O . GLU A 1 182 ? 8.944 23.873 -38.953 1.00 78.81 182 GLU A O 1
ATOM 1348 N N . GLY A 1 183 ? 10.644 22.648 -38.173 1.00 79.56 183 GLY A N 1
ATOM 1349 C CA . GLY A 1 183 ? 11.678 23.667 -38.372 1.00 79.56 183 GLY A CA 1
ATOM 1350 C C . GLY A 1 183 ? 11.584 24.853 -37.407 1.00 79.56 183 GLY A C 1
ATOM 1351 O O . GLY A 1 183 ? 12.103 25.926 -37.704 1.00 79.56 183 GLY A O 1
ATOM 1352 N N . ASP A 1 184 ? 10.930 24.672 -36.263 1.00 77.62 184 ASP A N 1
ATOM 1353 C CA . ASP A 1 184 ? 10.605 25.724 -35.289 1.00 77.62 184 ASP A CA 1
ATOM 1354 C C . ASP A 1 184 ? 11.677 25.956 -34.203 1.00 77.62 184 ASP A C 1
ATOM 1356 O O . ASP A 1 184 ? 11.503 26.797 -33.324 1.00 77.62 184 ASP A O 1
ATOM 1360 N N . GLY A 1 185 ? 12.796 25.228 -34.259 1.00 77.31 185 GLY A N 1
ATOM 1361 C CA . GLY A 1 185 ? 13.856 25.286 -33.249 1.00 77.31 185 GLY A CA 1
ATOM 1362 C C . GLY A 1 185 ? 13.673 24.342 -32.053 1.00 77.31 185 GLY A C 1
ATOM 1363 O O . GLY A 1 185 ? 14.618 24.186 -31.286 1.00 77.31 185 GLY A O 1
ATOM 1364 N N . SER A 1 186 ? 12.527 23.664 -31.917 1.00 78.19 186 SER A N 1
ATOM 1365 C CA . SER A 1 186 ? 12.252 22.680 -30.862 1.00 78.19 186 SER A CA 1
ATOM 1366 C C . SER A 1 186 ? 12.333 21.249 -31.404 1.00 78.19 186 SER A C 1
ATOM 1368 O O . SER A 1 186 ? 11.634 20.864 -32.338 1.00 78.19 186 SER A O 1
ATOM 1370 N N . GLY A 1 187 ? 13.261 20.447 -30.885 1.00 84.06 187 GLY A N 1
ATOM 1371 C CA . GLY A 1 187 ? 13.442 19.066 -31.331 1.00 84.06 187 GLY A CA 1
ATOM 1372 C C . GLY A 1 187 ? 12.907 18.061 -30.324 1.00 84.06 187 GLY A C 1
ATOM 1373 O O . GLY A 1 187 ? 13.066 18.223 -29.116 1.00 84.06 187 GLY A O 1
ATOM 1374 N N . ILE A 1 188 ? 12.292 16.990 -30.829 1.00 87.62 188 ILE A N 1
ATOM 1375 C CA . ILE A 1 188 ? 11.836 15.882 -29.990 1.00 87.62 188 ILE A CA 1
ATOM 1376 C C . ILE A 1 188 ? 13.023 14.969 -29.690 1.00 87.62 188 ILE A C 1
ATOM 1378 O O . ILE A 1 188 ? 13.614 14.401 -30.615 1.00 87.62 188 ILE A O 1
ATOM 1382 N N . THR A 1 189 ? 13.342 14.789 -28.408 1.00 88.88 189 THR A N 1
ATOM 1383 C CA . THR A 1 189 ? 14.467 13.960 -27.947 1.00 88.88 189 THR A CA 1
ATOM 1384 C C . THR A 1 189 ? 14.018 12.857 -26.994 1.00 88.88 189 THR A C 1
ATOM 1386 O O . THR A 1 189 ? 12.962 12.931 -26.364 1.00 88.88 189 THR A O 1
ATOM 1389 N N . PHE A 1 190 ? 14.780 11.766 -26.949 1.00 89.50 190 PHE A N 1
ATOM 1390 C CA . PHE A 1 190 ? 14.497 10.572 -26.155 1.00 89.50 190 PHE A CA 1
ATOM 1391 C C . PHE A 1 190 ? 15.610 10.349 -25.125 1.00 89.50 190 PHE A C 1
ATOM 1393 O O . PHE A 1 190 ? 16.793 10.387 -25.457 1.00 89.50 190 PHE A O 1
ATOM 1400 N N . GLU A 1 191 ? 15.244 10.044 -23.885 1.00 87.25 191 GLU A N 1
ATOM 1401 C CA . GLU A 1 191 ? 16.176 9.768 -22.786 1.00 87.25 191 GLU A CA 1
ATOM 1402 C C . GLU A 1 191 ? 15.743 8.508 -22.024 1.00 87.25 191 GLU A C 1
ATOM 1404 O O . GLU A 1 191 ? 14.554 8.285 -21.804 1.00 87.25 191 GLU A O 1
ATOM 1409 N N . LEU A 1 192 ? 16.691 7.685 -21.567 1.00 86.94 192 LEU A N 1
ATOM 1410 C CA . LEU A 1 192 ? 16.408 6.602 -20.620 1.00 86.94 192 LEU A CA 1
ATOM 1411 C C . LEU A 1 192 ? 16.606 7.089 -19.177 1.00 86.94 192 LEU A C 1
ATOM 1413 O O . LEU A 1 192 ? 17.725 7.399 -18.776 1.00 86.94 192 LEU A O 1
ATOM 1417 N N . SER A 1 193 ? 15.553 7.050 -18.355 1.00 84.00 193 SER A N 1
ATOM 1418 C CA . SER A 1 193 ? 15.689 7.186 -16.899 1.00 84.00 193 SER A C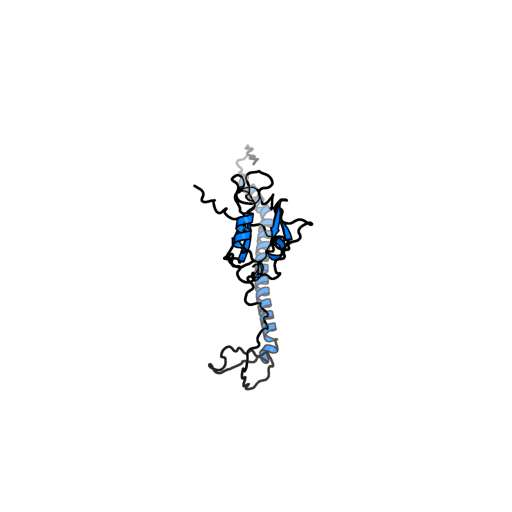A 1
ATOM 1419 C C . SER A 1 193 ? 16.102 5.848 -16.297 1.00 84.00 193 SER A C 1
ATOM 1421 O O . SER A 1 193 ? 15.292 4.920 -16.222 1.00 84.00 193 SER A O 1
ATOM 1423 N N . ALA A 1 194 ? 17.355 5.761 -15.847 1.00 74.06 194 ALA A N 1
ATOM 1424 C CA . ALA A 1 194 ? 17.896 4.572 -15.190 1.00 74.06 194 ALA A CA 1
ATOM 1425 C C . ALA A 1 194 ? 17.170 4.248 -13.870 1.00 74.06 194 ALA A C 1
ATOM 1427 O O . ALA A 1 194 ? 16.911 3.080 -13.590 1.00 74.06 194 ALA A O 1
ATOM 1428 N N . ASP A 1 195 ? 16.769 5.273 -13.109 1.00 75.38 195 ASP A N 1
ATOM 1429 C CA . ASP A 1 195 ? 16.123 5.107 -11.797 1.00 75.38 195 ASP A CA 1
ATOM 1430 C C . ASP A 1 195 ? 14.722 4.495 -11.895 1.00 75.38 195 ASP A C 1
ATOM 1432 O O . ASP A 1 195 ? 14.319 3.691 -11.057 1.00 75.38 195 ASP A O 1
ATOM 1436 N N . ASN A 1 196 ? 13.974 4.862 -12.939 1.00 74.75 196 ASN A N 1
ATOM 1437 C CA . ASN A 1 196 ? 12.585 4.434 -13.119 1.00 74.75 196 ASN A CA 1
ATOM 1438 C C . ASN A 1 196 ? 12.416 3.376 -14.216 1.00 74.75 196 ASN A C 1
ATOM 1440 O O . ASN A 1 196 ? 11.313 2.856 -14.397 1.00 74.75 196 ASN A O 1
ATOM 1444 N N . ASN A 1 197 ? 13.488 3.060 -14.948 1.00 81.94 197 ASN A N 1
ATOM 1445 C CA . ASN A 1 197 ? 13.497 2.155 -16.094 1.00 81.94 197 ASN A CA 1
ATOM 1446 C C . ASN A 1 197 ? 12.417 2.501 -17.140 1.00 81.94 197 ASN A C 1
ATOM 1448 O O . ASN A 1 197 ? 11.616 1.644 -17.538 1.00 81.94 197 ASN A O 1
ATOM 1452 N N . ARG A 1 198 ? 12.362 3.780 -17.538 1.00 84.00 198 ARG A N 1
ATOM 1453 C CA . ARG A 1 198 ? 11.398 4.323 -18.515 1.00 84.00 198 ARG A CA 1
ATOM 1454 C C . ARG A 1 198 ? 12.105 5.195 -19.546 1.00 84.00 198 ARG A C 1
ATOM 1456 O O . ARG A 1 198 ? 13.098 5.843 -19.222 1.00 84.00 198 ARG A O 1
ATOM 1463 N N . ILE A 1 199 ? 11.553 5.242 -20.755 1.00 87.25 199 ILE A N 1
ATOM 1464 C CA . ILE A 1 199 ? 11.962 6.204 -21.780 1.00 87.25 199 ILE A CA 1
ATOM 1465 C C . ILE A 1 199 ? 11.141 7.480 -21.598 1.00 87.25 199 ILE A C 1
ATOM 1467 O O . ILE A 1 199 ? 9.911 7.436 -21.551 1.00 87.25 199 ILE A O 1
ATOM 1471 N N . ILE A 1 200 ? 11.832 8.603 -21.474 1.00 87.00 200 ILE A N 1
ATOM 1472 C CA . ILE A 1 200 ? 11.269 9.946 -21.488 1.00 87.00 200 ILE A CA 1
ATOM 1473 C C . ILE A 1 200 ? 11.367 10.474 -22.910 1.00 87.00 200 ILE A C 1
ATOM 1475 O O . ILE A 1 200 ? 12.394 10.324 -23.565 1.00 87.00 200 ILE A O 1
ATOM 1479 N N . VAL A 1 201 ? 10.284 11.092 -23.362 1.00 88.31 201 VAL A N 1
ATOM 1480 C CA . VAL A 1 201 ? 10.233 11.825 -24.621 1.00 88.31 201 VAL A CA 1
ATOM 1481 C C . VAL A 1 201 ? 10.068 13.290 -24.262 1.00 88.31 201 VAL A C 1
ATOM 1483 O O . VAL A 1 201 ? 9.042 13.661 -23.687 1.00 88.31 201 VAL A O 1
ATOM 1486 N N . ASP A 1 202 ? 11.082 14.090 -24.561 1.00 84.88 202 ASP A N 1
ATOM 1487 C CA . ASP A 1 202 ? 11.022 15.540 -24.439 1.00 84.88 202 ASP A CA 1
ATOM 1488 C C . ASP A 1 202 ? 10.490 16.122 -25.750 1.00 84.88 202 ASP A C 1
ATOM 1490 O O . ASP A 1 202 ? 10.932 15.742 -26.835 1.00 84.88 202 ASP A O 1
ATOM 1494 N N . GLY A 1 203 ? 9.494 16.998 -25.645 1.00 79.00 203 GLY A N 1
ATOM 1495 C CA . GLY A 1 203 ? 8.896 17.681 -26.788 1.00 79.00 203 GLY A CA 1
ATOM 1496 C C . GLY A 1 203 ? 9.613 18.965 -27.193 1.00 79.00 203 GLY A C 1
ATOM 1497 O O . GLY A 1 203 ? 9.191 19.571 -28.168 1.00 79.00 203 GLY A O 1
ATOM 1498 N N . GLY A 1 204 ? 10.645 19.393 -26.456 1.00 72.19 204 GLY A N 1
ATOM 1499 C CA . GLY A 1 204 ? 11.419 20.599 -26.762 1.00 72.19 204 GLY A CA 1
ATOM 1500 C C . GLY A 1 204 ? 10.712 21.918 -26.421 1.00 72.19 204 GLY A C 1
ATOM 1501 O O . GLY A 1 204 ? 11.233 22.987 -26.729 1.00 72.19 204 GLY A O 1
ATOM 1502 N N . GLU A 1 205 ? 9.540 21.869 -25.781 1.00 68.25 205 GLU A N 1
ATOM 1503 C CA . GLU A 1 205 ? 8.784 23.056 -25.368 1.00 68.25 205 GLU A CA 1
ATOM 1504 C C . GLU A 1 205 ? 9.430 23.705 -24.131 1.00 68.25 205 GLU A C 1
ATOM 1506 O O . GLU A 1 205 ? 9.499 23.104 -23.058 1.00 68.25 205 GLU A O 1
ATOM 1511 N N . GLN A 1 206 ? 9.885 24.954 -24.270 1.00 61.62 206 GLN A N 1
ATOM 1512 C CA . GLN A 1 206 ? 10.618 25.684 -23.226 1.00 61.62 206 GLN A CA 1
ATOM 1513 C C . GLN A 1 206 ? 9.696 26.480 -22.273 1.00 61.62 206 GLN A C 1
ATOM 1515 O O . GLN A 1 206 ? 10.170 27.107 -21.321 1.00 61.62 206 GLN A O 1
ATOM 1520 N N . SER A 1 207 ? 8.376 26.487 -22.498 1.00 57.16 207 SER A N 1
ATOM 1521 C CA . SER A 1 207 ? 7.444 27.328 -21.740 1.00 57.16 207 SER A CA 1
ATOM 1522 C C . SER A 1 207 ? 7.056 26.766 -20.365 1.00 57.16 207 SER A C 1
ATOM 1524 O O . SER A 1 207 ? 6.450 25.704 -20.233 1.00 57.16 207 SER A O 1
ATOM 1526 N N . SER A 1 208 ? 7.310 27.553 -19.316 1.00 54.19 208 SER A N 1
ATOM 1527 C CA . SER A 1 208 ? 6.889 27.291 -17.932 1.00 54.19 208 SER A CA 1
ATOM 1528 C C . SER A 1 208 ? 5.430 27.673 -17.630 1.00 54.19 208 SER A C 1
ATOM 1530 O O . SER A 1 208 ? 4.988 27.508 -16.492 1.00 54.19 208 SER A O 1
ATOM 1532 N N . SER A 1 209 ? 4.673 28.192 -18.610 1.00 54.12 209 SER A N 1
ATOM 1533 C CA . SER A 1 209 ? 3.339 28.777 -18.379 1.00 54.12 209 SER A CA 1
ATOM 1534 C C . SER A 1 209 ? 2.202 28.236 -19.255 1.00 54.12 209 SER A C 1
ATOM 1536 O O . SER A 1 209 ? 1.054 28.616 -19.033 1.00 54.12 209 SER A O 1
ATOM 1538 N N . SER A 1 210 ? 2.465 27.335 -20.207 1.00 51.16 210 SER A N 1
ATOM 1539 C CA . SER A 1 210 ? 1.414 26.693 -21.013 1.00 51.16 210 SER A CA 1
ATOM 1540 C C . SER A 1 210 ? 1.345 25.199 -20.723 1.00 51.16 210 SER A C 1
ATOM 1542 O O . SER A 1 210 ? 2.276 24.441 -20.970 1.00 51.16 210 SER A O 1
ATOM 1544 N N . ALA A 1 211 ? 0.223 24.777 -20.149 1.00 50.91 211 ALA A N 1
ATOM 1545 C CA . ALA A 1 211 ? -0.055 23.388 -19.834 1.00 50.91 211 ALA A CA 1
ATOM 1546 C C . ALA A 1 211 ? -0.060 22.526 -21.106 1.00 50.91 211 ALA A C 1
ATOM 1548 O O . ALA A 1 211 ? -1.020 22.598 -21.854 1.00 50.91 211 ALA A O 1
ATOM 1549 N N . LEU A 1 212 ? 0.962 21.686 -21.314 1.00 52.31 212 LEU A N 1
ATOM 1550 C CA . LEU A 1 212 ? 0.921 20.431 -22.093 1.00 52.31 212 LEU A CA 1
ATOM 1551 C C . LEU A 1 212 ? 0.200 20.457 -23.464 1.00 52.31 212 LEU A C 1
ATOM 1553 O O . LEU A 1 212 ? -0.277 19.413 -23.911 1.00 52.31 212 LEU A O 1
ATOM 1557 N N . THR A 1 213 ? 0.082 21.601 -24.143 1.00 54.28 213 THR A N 1
ATOM 1558 C CA . THR A 1 213 ? -0.840 21.715 -25.287 1.00 54.28 213 THR A CA 1
ATOM 1559 C C . THR A 1 213 ? -0.370 20.934 -26.509 1.00 54.28 213 THR A C 1
ATOM 1561 O O . THR A 1 213 ? -1.211 20.457 -27.265 1.00 54.28 213 THR A O 1
ATOM 1564 N N . ASN A 1 214 ? 0.940 20.719 -26.657 1.00 66.56 214 ASN A N 1
ATOM 1565 C CA . ASN A 1 214 ? 1.520 19.961 -27.762 1.00 66.56 214 ASN A CA 1
ATOM 1566 C C . ASN A 1 214 ? 2.321 18.770 -27.236 1.00 66.56 214 ASN A C 1
ATOM 1568 O O . ASN A 1 214 ? 3.521 18.849 -26.989 1.00 66.56 214 ASN A O 1
ATOM 1572 N N . VAL A 1 215 ? 1.648 17.635 -27.060 1.00 76.75 215 VAL A N 1
ATOM 1573 C CA . VAL A 1 215 ? 2.343 16.373 -26.802 1.00 76.75 215 VAL A CA 1
ATOM 1574 C C . VAL A 1 215 ? 2.901 15.849 -28.135 1.00 76.75 215 VAL A C 1
ATOM 1576 O O . VAL A 1 215 ? 2.114 15.710 -29.074 1.00 76.75 215 VAL A O 1
ATOM 1579 N N . PRO A 1 216 ? 4.197 15.489 -28.235 1.00 81.44 216 PRO A N 1
ATOM 1580 C CA . PRO A 1 216 ? 4.793 14.986 -29.473 1.00 81.44 216 PRO A CA 1
ATOM 1581 C C . PRO A 1 216 ? 3.981 13.857 -30.105 1.00 81.44 216 PRO A C 1
ATOM 1583 O O . PRO A 1 216 ? 3.682 12.856 -29.451 1.00 81.44 216 PRO A O 1
ATOM 1586 N N . ILE A 1 217 ? 3.607 13.982 -31.375 1.00 86.69 217 ILE A N 1
ATOM 1587 C CA . ILE A 1 217 ? 2.874 12.913 -32.061 1.00 86.69 217 ILE A CA 1
ATOM 1588 C C . ILE A 1 217 ? 3.853 11.764 -32.312 1.00 86.69 217 ILE A C 1
ATOM 1590 O O . ILE A 1 217 ? 4.863 11.939 -32.986 1.00 86.69 217 ILE A O 1
ATOM 1594 N N . LEU A 1 218 ? 3.563 10.590 -31.751 1.00 89.94 218 LEU A N 1
ATOM 1595 C CA . LEU A 1 218 ? 4.362 9.381 -31.938 1.00 89.94 218 LEU A CA 1
ATOM 1596 C C . LEU A 1 218 ? 3.492 8.325 -32.605 1.00 89.94 218 LEU A C 1
ATOM 1598 O O . LEU A 1 218 ? 2.365 8.089 -32.167 1.00 89.94 218 LEU A O 1
ATOM 1602 N N . GLY A 1 219 ? 4.049 7.662 -33.608 1.00 90.44 219 GLY A N 1
ATOM 1603 C CA . GLY A 1 219 ? 3.385 6.607 -34.351 1.00 90.44 219 GLY A CA 1
ATOM 1604 C C . GLY A 1 219 ? 2.600 7.103 -35.566 1.00 90.44 219 GLY A C 1
ATOM 1605 O O . GLY A 1 219 ? 2.103 8.227 -35.612 1.00 90.44 219 GLY A O 1
A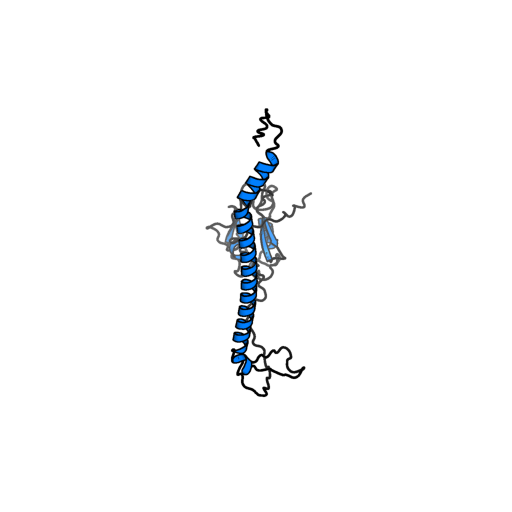TOM 1606 N N . SER A 1 220 ? 2.470 6.220 -36.548 1.00 90.38 220 SER A N 1
ATOM 1607 C CA . SER A 1 220 ? 1.588 6.341 -37.710 1.00 90.38 220 SER A CA 1
ATOM 1608 C C . SER A 1 220 ? 0.888 4.999 -37.962 1.00 90.38 220 SER A C 1
ATOM 1610 O O . SER A 1 220 ? 1.483 3.951 -37.708 1.00 90.38 220 SER A O 1
ATOM 1612 N N . PRO A 1 221 ? -0.335 4.972 -38.529 1.00 89.62 221 PRO A N 1
ATOM 1613 C CA . PRO A 1 221 ? -0.963 3.736 -39.009 1.00 89.62 221 PRO A CA 1
ATOM 1614 C C . PRO A 1 221 ? -0.131 2.967 -40.050 1.00 89.62 221 PRO A C 1
ATOM 1616 O O . PRO A 1 221 ? -0.394 1.794 -40.296 1.00 89.62 221 PRO A O 1
ATOM 1619 N N . THR A 1 222 ? 0.845 3.624 -40.681 1.00 91.81 222 THR A N 1
ATOM 1620 C CA . THR A 1 222 ? 1.765 3.023 -41.660 1.00 91.81 222 THR A CA 1
ATOM 1621 C C . THR A 1 222 ? 3.035 2.444 -41.032 1.00 91.81 222 THR A C 1
ATOM 1623 O O . THR A 1 222 ? 3.897 1.952 -41.761 1.00 91.81 222 THR A O 1
ATOM 1626 N N . ASP A 1 223 ? 3.196 2.531 -39.711 1.00 94.38 223 ASP A N 1
ATOM 1627 C CA . ASP A 1 223 ? 4.374 2.009 -39.022 1.00 94.38 223 ASP A CA 1
ATOM 1628 C C . ASP A 1 223 ? 4.370 0.477 -39.018 1.00 94.38 223 ASP A C 1
ATOM 1630 O O . ASP A 1 223 ? 3.363 -0.172 -38.735 1.00 94.38 223 ASP A O 1
ATOM 1634 N N . THR A 1 224 ? 5.522 -0.109 -39.340 1.00 95.50 224 THR A N 1
ATOM 1635 C CA . THR A 1 224 ? 5.700 -1.567 -39.448 1.00 95.50 224 THR A CA 1
ATOM 1636 C C . THR A 1 224 ? 6.560 -2.144 -38.322 1.00 95.50 224 THR A C 1
ATOM 1638 O O . THR A 1 224 ? 6.517 -3.350 -38.070 1.00 95.50 224 THR A O 1
ATOM 1641 N N . SER A 1 225 ? 7.306 -1.299 -37.601 1.00 94.69 225 SER A N 1
ATOM 1642 C CA . SER A 1 225 ? 8.007 -1.680 -36.374 1.00 94.69 225 SER A CA 1
ATOM 1643 C C . SER A 1 225 ? 7.112 -1.488 -35.152 1.00 94.69 225 SER A C 1
ATOM 1645 O O . SER A 1 225 ? 6.426 -0.479 -35.010 1.00 94.69 225 SER A O 1
ATOM 1647 N N . ASN A 1 226 ? 7.182 -2.423 -34.204 1.00 93.00 226 ASN A N 1
ATOM 1648 C CA . ASN A 1 226 ? 6.528 -2.286 -32.905 1.00 93.00 226 ASN A CA 1
ATOM 1649 C C . ASN A 1 226 ? 7.364 -1.491 -31.879 1.00 93.00 226 ASN A C 1
ATOM 1651 O O . ASN A 1 226 ? 6.995 -1.471 -30.709 1.00 93.00 226 ASN A O 1
ATOM 1655 N N . PHE A 1 227 ? 8.470 -0.849 -32.270 1.00 92.56 227 PHE A N 1
ATOM 1656 C CA . PHE A 1 227 ? 9.412 -0.173 -31.364 1.00 92.56 227 PHE A CA 1
ATOM 1657 C C . PHE A 1 227 ? 8.743 0.745 -30.330 1.00 92.56 227 PHE A C 1
ATOM 1659 O O . PHE A 1 227 ? 8.925 0.563 -29.124 1.00 92.56 227 PHE A O 1
ATOM 1666 N N . LEU A 1 228 ? 7.908 1.685 -30.789 1.00 91.50 228 LEU A N 1
ATOM 1667 C CA . LEU A 1 228 ? 7.210 2.637 -29.917 1.00 91.50 228 LEU A CA 1
ATOM 1668 C C . LEU A 1 228 ? 6.231 1.934 -28.963 1.00 91.50 228 LEU A C 1
ATOM 1670 O O . LEU A 1 228 ? 6.069 2.351 -27.816 1.00 91.50 228 LEU A O 1
ATOM 1674 N N . GLN A 1 229 ? 5.609 0.843 -29.411 1.00 90.75 229 GLN A N 1
ATOM 1675 C CA . GLN A 1 229 ? 4.691 0.041 -28.604 1.00 90.75 229 GLN A CA 1
ATOM 1676 C C . GLN A 1 229 ? 5.437 -0.802 -27.559 1.00 90.75 229 GLN A C 1
ATOM 1678 O O . GLN A 1 229 ? 5.032 -0.840 -26.397 1.00 90.75 229 GLN A O 1
ATOM 1683 N N . SER A 1 230 ? 6.541 -1.445 -27.943 1.00 89.25 230 SER A N 1
ATOM 1684 C CA . SER A 1 230 ? 7.378 -2.276 -27.068 1.00 89.25 230 SER A CA 1
ATOM 1685 C C . SER A 1 230 ? 8.037 -1.457 -25.955 1.00 89.25 230 SER A C 1
ATOM 1687 O O . SER A 1 230 ? 8.180 -1.943 -24.835 1.00 89.25 230 SER A O 1
ATOM 1689 N N . LEU A 1 231 ? 8.349 -0.185 -26.228 1.00 88.00 231 LEU A N 1
ATOM 1690 C CA . LEU A 1 231 ? 8.815 0.791 -25.237 1.00 88.00 231 LEU A CA 1
ATOM 1691 C C . LEU A 1 231 ? 7.675 1.544 -24.524 1.00 88.00 231 LEU A C 1
ATOM 1693 O O . LEU A 1 231 ? 7.936 2.484 -23.780 1.00 88.00 231 LEU A O 1
ATOM 1697 N N . LYS A 1 232 ? 6.412 1.141 -24.728 1.00 87.94 232 LYS A N 1
ATOM 1698 C CA . LYS A 1 232 ? 5.205 1.735 -24.116 1.00 87.94 232 LYS A CA 1
ATOM 1699 C C . LYS A 1 232 ? 5.052 3.252 -24.327 1.00 87.94 232 LYS A C 1
ATOM 1701 O O . LYS A 1 232 ? 4.394 3.924 -23.539 1.00 87.94 232 LYS A O 1
ATOM 1706 N N . LEU A 1 233 ? 5.595 3.791 -25.415 1.00 88.38 233 LEU A N 1
ATOM 1707 C CA . LEU A 1 233 ? 5.579 5.227 -25.722 1.00 88.38 233 LEU A CA 1
ATOM 1708 C C . LEU A 1 233 ? 4.245 5.722 -26.300 1.00 88.38 233 LEU A C 1
ATOM 1710 O O . LEU A 1 233 ? 3.984 6.928 -26.318 1.00 88.38 233 LEU A O 1
ATOM 1714 N N . LEU A 1 234 ? 3.390 4.796 -26.746 1.00 86.12 234 LEU A N 1
ATOM 1715 C CA . LEU A 1 234 ? 2.051 5.110 -27.252 1.00 86.12 234 LEU A CA 1
ATOM 1716 C C . LEU A 1 234 ? 1.032 5.364 -26.123 1.00 86.12 234 LEU A C 1
ATOM 1718 O O . LEU A 1 234 ? 0.105 6.142 -26.314 1.00 86.12 234 LEU A O 1
ATOM 1722 N N . ASN A 1 235 ? 1.242 4.794 -24.929 1.00 79.12 235 ASN A N 1
ATOM 1723 C CA . ASN A 1 235 ? 0.393 4.980 -23.740 1.00 79.12 235 ASN A CA 1
ATOM 1724 C C . ASN A 1 235 ? 1.144 5.754 -22.645 1.00 79.12 235 ASN A C 1
ATOM 1726 O O . ASN A 1 235 ? 1.338 5.266 -21.530 1.00 79.12 235 ASN A O 1
ATOM 1730 N N . ARG A 1 236 ? 1.629 6.947 -22.993 1.00 78.00 236 ARG A N 1
ATOM 1731 C CA . ARG A 1 236 ? 2.480 7.774 -22.125 1.00 78.00 236 ARG A CA 1
ATOM 1732 C C . ARG A 1 236 ? 1.677 8.652 -21.163 1.00 78.00 236 ARG A C 1
ATOM 1734 O O . ARG A 1 236 ? 0.566 9.078 -21.466 1.00 78.00 236 ARG A O 1
ATOM 1741 N N . GLN A 1 237 ? 2.290 8.972 -20.027 1.00 78.31 237 GLN A N 1
ATOM 1742 C CA . GLN A 1 237 ? 1.824 10.011 -19.109 1.00 78.31 237 GLN A CA 1
ATOM 1743 C C . GLN A 1 237 ? 2.676 11.265 -19.302 1.00 78.31 237 GLN A C 1
ATOM 1745 O O . GLN A 1 237 ? 3.897 11.180 -19.414 1.00 78.31 237 GLN A O 1
ATOM 1750 N N . THR A 1 238 ? 2.035 12.427 -19.342 1.00 76.62 238 THR A N 1
ATOM 1751 C CA . THR A 1 238 ? 2.711 13.723 -19.417 1.00 76.62 238 THR A CA 1
ATOM 1752 C C . THR A 1 238 ? 3.140 14.181 -18.028 1.00 76.62 238 THR A C 1
ATOM 1754 O O . THR A 1 238 ? 2.329 14.172 -17.102 1.00 76.62 238 THR A O 1
ATOM 1757 N N . ALA A 1 239 ? 4.385 14.624 -17.891 1.00 73.81 239 ALA A N 1
ATOM 1758 C CA . ALA A 1 239 ? 4.913 15.194 -16.657 1.00 73.81 239 ALA A CA 1
ATOM 1759 C C . ALA A 1 239 ? 5.774 16.417 -16.977 1.00 73.81 239 ALA A C 1
ATOM 1761 O O . ALA A 1 239 ? 6.452 16.444 -18.002 1.00 73.81 239 ALA A O 1
ATOM 1762 N N . THR A 1 240 ? 5.766 17.411 -16.092 1.00 69.69 240 THR A N 1
ATOM 1763 C CA . THR A 1 240 ? 6.718 18.521 -16.145 1.00 69.69 240 THR A CA 1
ATOM 1764 C C . THR A 1 240 ? 8.019 18.087 -15.478 1.00 69.69 240 THR A C 1
ATOM 1766 O O . THR A 1 240 ? 8.025 17.529 -14.380 1.00 69.69 240 THR A O 1
ATOM 1769 N N . ARG A 1 241 ? 9.143 18.321 -16.150 1.00 66.56 241 ARG A N 1
ATOM 1770 C CA . ARG A 1 241 ? 10.485 18.131 -15.593 1.00 66.56 241 ARG A CA 1
ATOM 1771 C C . ARG A 1 241 ? 11.275 19.408 -15.827 1.00 66.56 241 ARG A C 1
ATOM 1773 O O . ARG A 1 241 ? 10.995 20.145 -16.768 1.00 66.56 241 ARG A O 1
ATOM 1780 N N . HIS A 1 242 ? 12.250 19.679 -14.966 1.00 60.53 242 HIS A N 1
ATOM 1781 C CA . HIS A 1 242 ? 13.260 20.671 -15.305 1.00 60.53 242 HIS A CA 1
ATOM 1782 C C . HIS A 1 242 ? 14.000 20.150 -16.530 1.00 60.53 242 HIS A C 1
ATOM 1784 O O . HIS A 1 242 ? 14.566 19.057 -16.457 1.00 60.53 242 HIS A O 1
ATOM 1790 N N . ALA A 1 243 ? 13.960 20.906 -17.630 1.00 54.69 243 ALA A N 1
ATOM 1791 C CA . ALA A 1 243 ? 14.833 20.647 -18.758 1.00 54.69 243 ALA A CA 1
ATOM 1792 C C . ALA A 1 243 ? 16.256 20.546 -18.202 1.00 54.69 243 ALA A C 1
ATOM 1794 O O . ALA A 1 243 ? 16.728 21.431 -17.480 1.00 54.69 243 ALA A O 1
ATOM 1795 N N . ASN A 1 244 ? 16.902 19.422 -18.471 1.00 55.03 244 ASN A N 1
ATOM 1796 C CA . ASN A 1 244 ? 18.340 19.281 -18.401 1.00 55.03 244 ASN A CA 1
ATOM 1797 C C . ASN A 1 244 ? 18.899 20.340 -19.349 1.00 55.03 244 ASN A C 1
ATOM 1799 O O . ASN A 1 244 ? 18.971 20.119 -20.550 1.00 55.03 244 ASN A O 1
ATOM 1803 N N . LEU A 1 245 ? 19.184 21.521 -18.788 1.00 43.22 245 LEU A N 1
ATOM 1804 C CA . LEU A 1 245 ? 19.830 22.643 -19.449 1.00 43.22 245 LEU A CA 1
ATOM 1805 C C . LEU A 1 245 ? 20.930 22.054 -20.331 1.00 43.22 245 LEU A C 1
ATOM 1807 O O . LEU A 1 245 ? 21.853 21.435 -19.793 1.00 43.22 245 LEU A O 1
ATOM 1811 N N . GLU A 1 246 ? 20.788 22.162 -21.655 1.00 46.34 246 GLU A N 1
ATOM 1812 C CA . GLU A 1 246 ? 21.851 21.779 -22.573 1.00 46.34 246 GLU A CA 1
ATOM 1813 C C . GLU A 1 246 ? 23.111 22.495 -22.087 1.00 46.34 246 GLU A C 1
ATOM 1815 O O . GLU A 1 246 ? 23.208 23.722 -22.124 1.00 46.34 246 GLU A O 1
ATOM 1820 N N . SER A 1 247 ? 24.054 21.737 -21.529 1.00 35.72 247 SER A N 1
ATOM 1821 C CA . SER A 1 247 ? 25.357 22.255 -21.136 1.00 35.72 247 SER A CA 1
ATOM 1822 C C . SER A 1 247 ? 26.156 22.480 -22.416 1.00 35.72 247 SER A C 1
ATOM 1824 O O . SER A 1 247 ? 27.045 21.700 -22.748 1.00 35.72 247 SER A O 1
ATOM 1826 N N . GLY A 1 248 ? 25.791 23.526 -23.147 1.00 40.44 248 GLY A N 1
ATOM 1827 C CA . GLY A 1 248 ? 26.472 24.038 -24.323 1.00 40.44 248 GLY A CA 1
ATOM 1828 C C . GLY A 1 248 ? 26.718 25.533 -24.152 1.00 40.44 248 GLY A C 1
ATOM 1829 O O . GLY A 1 248 ? 26.060 26.352 -24.786 1.00 40.44 248 GLY A O 1
ATOM 1830 N N . SER A 1 249 ? 27.636 25.877 -23.246 1.00 32.59 249 SER A N 1
ATOM 1831 C CA . SER A 1 249 ? 28.469 27.086 -23.339 1.00 32.59 249 SER A CA 1
ATOM 1832 C C . SER A 1 249 ? 29.879 26.652 -23.703 1.00 32.59 249 SER A C 1
ATOM 1834 O O . SER A 1 249 ? 30.344 25.675 -23.073 1.00 32.59 249 SER A O 1
#